Protein AF-A0A660V242-F1 (afdb_monomer)

Mean predicted aligned error: 19.79 Å

Secondary structure (DSSP, 8-state):
---------------TTS-HHHHHHHHHHHHHHHS-TTS---EEEE-S--TT--HHHHHHHHTSEEEE--HHHHHHTTS---TTS-HHHHHHHHHHHHTTTSSSPP--HHHHH-HHHHHHHHHHHHHHHHHHHHHHHHHHHHHHHHHHHHHHHHHHHHHHHHHHHHHHHHTTTPPPPTT--HHHHHHHHHHHHHHHHTT-STTSTTSHHHHHHHHHHHHHTS-TT--EEEEEEEE-SS-EEEEEEESSHHHHHHHHHHHHH-SSEEEEEEEEEEPGGGPEEEEEEEEEPP-----

Sequence (295 aa):
SQADFAPAGRSFLIGKGQDVTGILSREIMLAKGASDPAQPMTTVVLMGNLDTVDADLLAQRTGLEVQTAAPEKMLVAALVDDEDIASHELMIAYGAALAGRTRGHKTDFRRDFMPYQGRRKVVQSSLRLIGISLTILLVSLAIFFQLKTFRMRGYTRALNKKALTEYKAITFGKKPPRGMSVSSGLRREYKRAKQAEEGIGPGGDKSVPAKLTFFFEALTKTPKKVDVRVQQITITERSMKVKGDTNSRSGTMAFFNEIKKHPRISLGSERLTAGPDRRDIFDITLEPKKSEMKR

Structure (mmCIF, N/CA/C/O backbone):
data_AF-A0A660V242-F1
#
_entry.id   AF-A0A660V242-F1
#
loop_
_atom_site.group_PDB
_atom_site.id
_atom_site.type_symbol
_atom_site.label_atom_id
_atom_site.l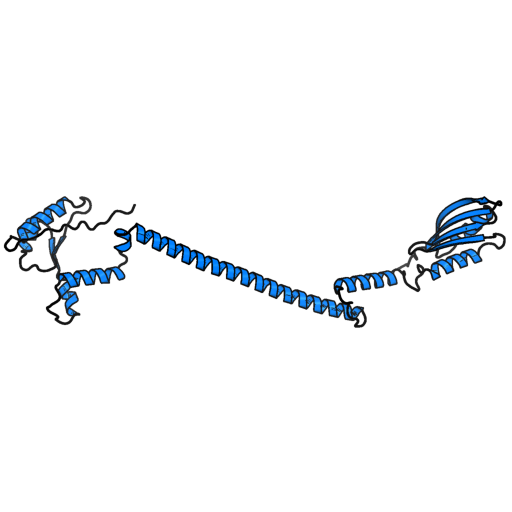abel_alt_id
_atom_site.label_comp_id
_atom_site.label_asym_id
_atom_site.label_entity_id
_atom_site.label_seq_id
_atom_site.pdbx_PDB_ins_code
_atom_site.Cartn_x
_atom_site.Cartn_y
_atom_site.Cartn_z
_atom_site.occupancy
_atom_site.B_iso_or_equiv
_atom_site.auth_seq_id
_atom_site.auth_comp_id
_atom_site.auth_asym_id
_atom_site.auth_atom_id
_atom_site.pdbx_PDB_model_num
ATOM 1 N N . SER A 1 1 ? -27.736 19.786 39.127 1.00 33.66 1 SER A N 1
ATOM 2 C CA . SER A 1 1 ? -27.890 19.671 40.587 1.00 33.66 1 SER A CA 1
ATOM 3 C C . SER A 1 1 ? -28.675 18.402 40.863 1.00 33.66 1 SER A C 1
ATOM 5 O O . SER A 1 1 ? -29.841 18.328 40.504 1.00 33.66 1 SER A O 1
ATOM 7 N N . GLN A 1 2 ? -28.024 17.354 41.372 1.00 32.59 2 GLN A N 1
ATOM 8 C CA . GLN A 1 2 ? -28.744 16.195 41.905 1.00 32.59 2 GLN A CA 1
ATOM 9 C C . GLN A 1 2 ? -29.318 16.637 43.247 1.00 32.59 2 GLN A C 1
ATOM 11 O O . GLN A 1 2 ? -28.555 16.893 44.172 1.00 32.59 2 GLN A O 1
ATOM 16 N N . ALA A 1 3 ? -30.632 16.828 43.319 1.00 40.31 3 ALA A N 1
ATOM 17 C CA . ALA A 1 3 ? -31.298 16.872 44.609 1.00 40.31 3 ALA A CA 1
ATOM 18 C C . ALA A 1 3 ? -31.175 15.465 45.208 1.00 40.31 3 ALA A C 1
ATOM 20 O O . ALA A 1 3 ? -31.590 14.496 44.568 1.00 40.31 3 ALA A O 1
ATOM 21 N N . ASP A 1 4 ? -30.549 15.358 46.380 1.00 40.91 4 ASP A N 1
ATOM 22 C CA . ASP A 1 4 ? -30.575 14.154 47.208 1.00 40.91 4 ASP A CA 1
ATOM 23 C C . ASP A 1 4 ? -32.037 13.862 47.554 1.00 40.91 4 ASP A C 1
ATOM 25 O O . ASP A 1 4 ? -32.601 14.433 48.484 1.00 40.91 4 ASP A O 1
ATOM 29 N N . PHE A 1 5 ? -32.688 13.006 46.770 1.00 50.03 5 PHE A N 1
ATOM 30 C CA . PHE A 1 5 ? -34.024 12.523 47.085 1.00 50.03 5 PHE A CA 1
ATOM 31 C C . PHE A 1 5 ? -33.883 11.251 47.916 1.00 50.03 5 PHE A C 1
ATOM 33 O O . PHE A 1 5 ? -34.154 10.141 47.458 1.00 50.03 5 PHE A O 1
ATOM 40 N N . ALA A 1 6 ? -33.414 11.412 49.152 1.00 47.94 6 ALA A N 1
ATOM 41 C CA . ALA A 1 6 ? -33.767 10.442 50.171 1.00 47.94 6 ALA A CA 1
ATOM 42 C C . ALA A 1 6 ? -35.288 10.574 50.369 1.00 47.94 6 ALA A C 1
ATOM 44 O O . ALA A 1 6 ? -35.752 11.693 50.610 1.00 47.94 6 ALA A O 1
ATOM 45 N N . PRO A 1 7 ? -36.090 9.499 50.236 1.00 54.69 7 PRO A N 1
ATOM 46 C CA . PRO A 1 7 ? -37.478 9.576 50.663 1.00 54.69 7 PRO A CA 1
ATOM 47 C C . PRO A 1 7 ? -37.466 10.054 52.116 1.00 54.69 7 PRO A C 1
ATOM 49 O O . PRO A 1 7 ? -36.751 9.483 52.942 1.00 54.69 7 PRO A O 1
ATOM 52 N N . ALA A 1 8 ? -38.205 11.124 52.417 1.00 61.12 8 ALA A N 1
ATOM 53 C CA . ALA A 1 8 ? -38.345 11.648 53.771 1.00 61.12 8 ALA A CA 1
ATOM 54 C C . ALA A 1 8 ? -39.210 10.682 54.599 1.00 61.12 8 ALA A C 1
ATOM 56 O O . ALA A 1 8 ? -40.349 10.969 54.956 1.00 61.12 8 ALA A O 1
ATOM 57 N N . GLY A 1 9 ? -38.687 9.480 54.830 1.00 63.50 9 GLY A N 1
ATOM 58 C CA . GLY A 1 9 ? -39.313 8.438 55.617 1.00 63.50 9 GLY A CA 1
ATOM 59 C C . GLY A 1 9 ? -39.103 8.733 57.091 1.00 63.50 9 GLY A C 1
ATOM 60 O O . GLY A 1 9 ? -37.970 8.875 57.550 1.00 63.50 9 GLY A O 1
ATOM 61 N N . ARG A 1 10 ? -40.200 8.819 57.838 1.00 67.81 10 ARG A N 1
ATOM 62 C CA . ARG A 1 10 ? -40.172 8.820 59.298 1.00 67.81 10 ARG A CA 1
ATOM 63 C C . ARG A 1 10 ? -40.675 7.471 59.778 1.00 67.81 10 ARG A C 1
ATOM 65 O O . ARG A 1 10 ? -41.775 7.062 59.428 1.00 67.81 10 ARG A O 1
ATOM 72 N N . SER A 1 11 ? -39.854 6.787 60.563 1.00 77.06 11 SER A N 1
ATOM 73 C CA . SER A 1 11 ? -40.235 5.563 61.259 1.00 77.06 11 SER A CA 1
ATOM 74 C C . SER A 1 11 ? -40.454 5.876 62.732 1.00 77.06 11 SER A C 1
ATOM 76 O O . SER A 1 11 ? -39.611 6.521 63.355 1.00 77.06 11 SER A O 1
ATOM 78 N N . PHE A 1 12 ? -41.543 5.377 63.299 1.00 78.25 12 PHE A N 1
ATOM 79 C CA . PHE A 1 12 ? -41.837 5.467 64.724 1.00 78.25 12 PHE A CA 1
ATOM 80 C C . PHE A 1 12 ? -42.359 4.116 65.208 1.00 78.25 12 PHE A C 1
ATOM 82 O O . PHE A 1 12 ? -42.928 3.341 64.441 1.00 78.25 12 PHE A O 1
ATOM 89 N N . LEU A 1 13 ? -42.106 3.811 66.477 1.00 78.06 13 LEU A N 1
ATOM 90 C CA . LEU A 1 13 ? -42.502 2.550 67.096 1.00 78.06 13 LEU A CA 1
ATOM 91 C C . LEU A 1 13 ? -43.809 2.753 67.855 1.00 78.06 13 LEU A C 1
ATOM 93 O O . LEU A 1 13 ? -43.937 3.709 68.618 1.00 78.06 13 LEU A O 1
ATOM 97 N N . ILE A 1 14 ? -44.754 1.837 67.662 1.00 78.12 14 ILE A N 1
ATOM 98 C CA . ILE A 1 14 ? -46.041 1.830 68.359 1.00 78.12 14 ILE A CA 1
ATOM 99 C C . ILE A 1 14 ? -46.040 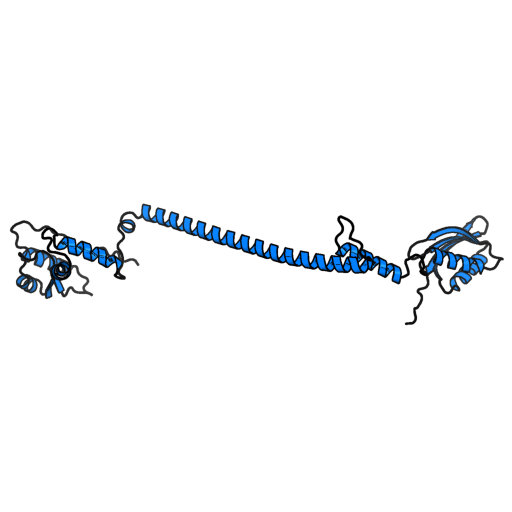0.652 69.335 1.00 78.12 14 ILE A C 1
ATOM 101 O O . ILE A 1 14 ? -45.818 -0.493 68.939 1.00 78.12 14 ILE A O 1
ATOM 105 N N . GLY A 1 15 ? -46.239 0.932 70.624 1.00 75.62 15 GLY A N 1
ATOM 106 C CA . GLY A 1 15 ? -46.315 -0.092 71.666 1.00 75.62 15 GLY A CA 1
ATOM 107 C C . GLY A 1 15 ? -47.678 -0.793 71.697 1.00 75.62 15 GLY A C 1
ATOM 108 O O . GLY A 1 15 ? -48.698 -0.204 71.342 1.00 75.62 15 GLY A O 1
ATOM 109 N N . LYS A 1 16 ? -47.722 -2.048 72.168 1.00 70.00 16 LYS A N 1
ATOM 110 C CA . LYS A 1 16 ? -48.987 -2.783 72.357 1.00 70.00 16 LYS A CA 1
ATOM 111 C C . LYS A 1 16 ? -49.877 -2.046 73.374 1.00 70.00 16 LYS A C 1
ATOM 113 O O . LYS A 1 16 ? -49.446 -1.825 74.502 1.00 70.00 16 LYS A O 1
ATOM 118 N N . GLY A 1 17 ? -51.101 -1.686 72.977 1.00 71.56 17 GLY A N 1
ATOM 119 C CA . GLY A 1 17 ? -52.095 -1.014 73.832 1.00 71.56 17 GLY A CA 1
ATOM 120 C C . GLY A 1 17 ? -52.113 0.521 73.769 1.00 71.56 17 GLY A C 1
ATOM 121 O O . GLY A 1 17 ? -52.844 1.141 74.537 1.00 71.56 17 GLY A O 1
ATOM 122 N N . GLN A 1 18 ? -51.328 1.147 72.887 1.00 78.75 18 GLN A N 1
ATOM 123 C CA . GLN A 1 18 ? -51.374 2.598 72.661 1.00 78.75 18 GLN A CA 1
ATOM 124 C C . GLN A 1 18 ? -52.465 2.992 71.649 1.00 78.75 18 GLN A C 1
ATOM 126 O O . GLN A 1 18 ? -52.775 2.220 70.745 1.00 78.75 18 GLN A O 1
ATOM 131 N N . ASP A 1 19 ? -53.011 4.211 71.777 1.00 82.38 19 ASP A N 1
ATOM 132 C CA . ASP A 1 19 ? -53.922 4.802 70.784 1.00 82.38 19 ASP A CA 1
ATOM 133 C C . ASP A 1 19 ? -53.159 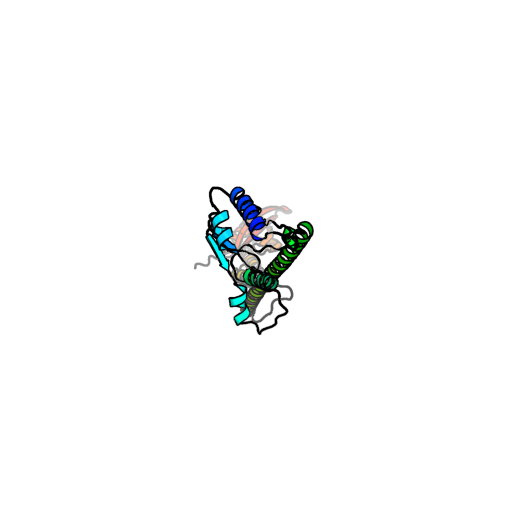5.100 69.481 1.00 82.38 19 ASP A C 1
ATOM 135 O O . ASP A 1 19 ? -52.495 6.133 69.332 1.00 82.38 19 ASP A O 1
ATOM 139 N N . VAL A 1 20 ? -53.246 4.155 68.544 1.00 82.00 20 VAL A N 1
ATOM 140 C CA . VAL A 1 20 ? -52.598 4.194 67.227 1.00 82.00 20 VAL A CA 1
ATOM 141 C C . VAL A 1 20 ? -53.064 5.417 66.433 1.00 82.00 20 VAL A C 1
ATOM 143 O O . VAL A 1 20 ? -52.242 6.121 65.845 1.00 82.00 20 VAL A O 1
ATOM 146 N N . THR A 1 21 ? -54.361 5.730 66.476 1.00 83.88 21 THR A N 1
ATOM 147 C CA . THR A 1 21 ? -54.964 6.866 65.760 1.00 83.88 21 THR A CA 1
ATOM 148 C C . THR A 1 21 ? -54.453 8.199 66.308 1.00 83.88 21 THR A C 1
ATOM 150 O O . THR A 1 21 ? -54.123 9.114 65.549 1.00 83.88 21 THR A O 1
ATOM 153 N N . GLY A 1 22 ? -54.315 8.312 67.632 1.00 83.88 22 GLY A N 1
ATOM 154 C CA . GLY A 1 22 ? -53.714 9.473 68.289 1.00 83.88 22 GLY A CA 1
ATOM 155 C C . GLY A 1 22 ? -52.262 9.714 67.871 1.00 83.88 22 GLY A C 1
ATOM 156 O O . GLY A 1 22 ? -51.911 10.830 67.475 1.00 83.88 22 GLY A O 1
ATOM 157 N N . ILE A 1 23 ? -51.433 8.670 67.885 1.00 84.75 23 ILE A N 1
ATOM 158 C CA . ILE A 1 23 ? -50.019 8.757 67.489 1.00 84.75 23 ILE A CA 1
ATOM 159 C C . ILE A 1 23 ? -49.891 9.118 66.005 1.00 84.75 23 ILE A C 1
ATOM 161 O O . ILE A 1 23 ? -49.151 10.043 65.664 1.00 84.75 23 ILE A O 1
ATOM 165 N N . LEU A 1 24 ? -50.665 8.462 65.134 1.00 85.50 24 LEU A N 1
ATOM 166 C CA . LEU A 1 24 ? -50.687 8.757 63.701 1.00 85.50 24 LEU A CA 1
ATOM 167 C C . LEU A 1 24 ? -51.087 10.206 63.428 1.00 85.50 24 LEU A C 1
ATOM 169 O O . LEU A 1 24 ? -50.421 10.882 62.648 1.00 85.50 24 LEU A O 1
ATOM 173 N N . SER A 1 25 ? -52.119 10.717 64.105 1.00 85.69 25 SER A N 1
ATOM 174 C CA . SER A 1 25 ? -52.565 12.102 63.919 1.00 85.69 25 SER A CA 1
ATOM 175 C C . SER A 1 25 ? -51.462 13.117 64.246 1.00 85.69 25 SER A C 1
ATOM 177 O O . SER A 1 25 ? -51.265 14.080 63.505 1.00 85.69 25 SER A O 1
ATOM 179 N N . ARG A 1 26 ? -50.680 12.869 65.306 1.00 85.81 26 ARG A N 1
ATOM 180 C CA . ARG A 1 26 ? -49.554 13.723 65.700 1.00 85.81 26 ARG A CA 1
ATOM 181 C C . ARG A 1 26 ? -48.433 13.688 64.664 1.00 85.81 26 ARG A C 1
ATOM 183 O O . ARG A 1 26 ? -47.949 14.743 64.263 1.00 85.81 26 ARG A O 1
ATOM 190 N N . GLU A 1 27 ? -48.029 12.499 64.229 1.00 85.81 27 GLU A N 1
ATOM 191 C CA . GLU A 1 27 ? -46.937 12.348 63.262 1.00 85.81 27 GLU A CA 1
ATOM 192 C C . GLU A 1 27 ? -47.312 12.893 61.879 1.00 85.81 27 GLU A C 1
ATOM 194 O O . GLU A 1 27 ? -46.501 13.572 61.250 1.00 85.81 27 GLU A O 1
ATOM 199 N N . ILE A 1 28 ? -48.558 12.698 61.435 1.00 86.38 28 ILE A N 1
ATOM 200 C CA . ILE A 1 28 ? -49.067 13.278 60.184 1.00 86.38 28 ILE A CA 1
ATOM 201 C C . ILE A 1 28 ? -49.046 14.807 60.251 1.00 86.38 28 ILE A C 1
ATOM 203 O O . ILE A 1 28 ? -48.629 15.453 59.292 1.00 86.38 28 ILE A O 1
ATOM 207 N N . MET A 1 29 ? -49.423 15.409 61.382 1.00 83.69 29 MET A N 1
ATOM 208 C CA . MET A 1 29 ? -49.350 16.865 61.543 1.00 83.69 29 MET A CA 1
ATOM 209 C C . MET A 1 29 ? -47.914 17.391 61.560 1.00 83.69 29 MET A C 1
ATOM 211 O O . MET A 1 29 ? -47.638 18.441 60.977 1.00 83.69 29 MET A O 1
ATOM 215 N N . LEU A 1 30 ? -46.982 16.656 62.172 1.00 83.44 30 LEU A N 1
ATOM 216 C CA . LEU A 1 30 ? -45.557 16.991 62.123 1.00 83.44 30 LEU A CA 1
ATOM 217 C C . LEU A 1 30 ? -44.995 16.873 60.700 1.00 83.44 30 LEU A C 1
ATOM 219 O O . LEU A 1 30 ? -44.197 17.716 60.290 1.00 83.44 30 LEU A O 1
ATOM 223 N N . ALA A 1 31 ? -45.421 15.866 59.935 1.00 81.75 31 ALA A N 1
ATOM 224 C CA . ALA A 1 31 ? -45.048 15.707 58.532 1.00 81.75 31 ALA A CA 1
ATOM 225 C C . ALA A 1 31 ? -45.643 16.820 57.654 1.00 81.75 31 ALA A C 1
ATOM 227 O O . ALA A 1 31 ? -44.924 17.406 56.848 1.00 81.75 31 ALA A O 1
ATOM 228 N N . LYS A 1 32 ? -46.913 17.183 57.873 1.00 81.69 32 LYS A N 1
ATOM 229 C CA . LYS A 1 32 ? -47.587 18.309 57.210 1.00 81.69 32 LYS A CA 1
ATOM 230 C C . LYS A 1 32 ? -46.861 19.628 57.479 1.00 81.69 32 LYS A C 1
ATOM 232 O O . LYS A 1 32 ? -46.603 20.377 56.543 1.00 81.69 32 LYS A O 1
ATOM 237 N N . GLY A 1 33 ? -46.462 19.885 58.725 1.00 78.81 33 GLY A N 1
ATOM 238 C CA . GLY A 1 33 ? -45.693 21.080 59.091 1.00 78.81 33 GLY A CA 1
ATOM 239 C C . GLY A 1 33 ? -44.267 21.114 58.527 1.00 78.81 33 GLY A C 1
ATOM 240 O O . GLY A 1 33 ? -43.710 22.192 58.354 1.00 78.81 33 GLY A O 1
ATOM 241 N N . ALA A 1 34 ? -43.681 19.951 58.227 1.00 76.50 34 ALA A N 1
ATOM 242 C CA . ALA A 1 34 ? -42.360 19.831 57.609 1.00 76.50 34 ALA A CA 1
ATOM 243 C C . ALA A 1 34 ? -42.398 19.784 56.069 1.00 76.50 34 ALA A C 1
ATOM 245 O O . ALA A 1 34 ? -41.339 19.759 55.441 1.00 76.50 34 ALA A O 1
ATOM 246 N N . SER A 1 35 ? -43.589 19.728 55.465 1.00 75.06 35 SER A N 1
ATOM 247 C CA . SER A 1 35 ? -43.757 19.704 54.011 1.00 75.06 35 SER A CA 1
ATOM 248 C C . SER A 1 35 ? -43.508 21.082 53.388 1.00 75.06 35 SER A C 1
ATOM 250 O O . SER A 1 35 ? -43.667 22.113 54.043 1.00 75.06 35 SER A O 1
ATOM 252 N N . ASP A 1 36 ? -43.075 21.097 52.126 1.00 76.69 36 ASP A N 1
ATOM 253 C CA . ASP A 1 36 ? -42.810 22.334 51.389 1.00 76.69 36 ASP A CA 1
ATOM 254 C C . ASP A 1 36 ? -44.111 23.153 51.260 1.00 76.69 36 ASP A C 1
ATOM 256 O O . ASP A 1 36 ? -45.101 22.629 50.738 1.00 76.69 36 ASP A O 1
ATOM 260 N N . PRO A 1 37 ? -44.148 24.431 51.692 1.00 72.38 37 PRO A N 1
ATOM 261 C CA . PRO A 1 37 ? -45.341 25.268 51.571 1.00 72.38 37 PRO A CA 1
ATOM 262 C C . PRO A 1 37 ? -45.821 25.450 50.122 1.00 72.38 37 PRO A C 1
ATOM 264 O O . PRO A 1 37 ? -46.983 25.798 49.914 1.00 72.38 37 PRO A O 1
ATOM 267 N N . ALA A 1 38 ? -44.972 25.202 49.117 1.00 75.38 38 ALA A N 1
ATOM 268 C CA . ALA A 1 38 ? -45.359 25.221 47.707 1.00 75.38 38 ALA A CA 1
ATOM 269 C C . ALA A 1 38 ? -46.141 23.967 47.257 1.00 75.38 38 ALA A C 1
ATOM 271 O O . ALA A 1 38 ? -46.803 24.007 46.219 1.00 75.38 38 ALA A O 1
ATOM 272 N N . GLN A 1 39 ? -46.077 22.861 48.009 1.00 77.00 39 GLN A N 1
ATOM 273 C CA . GLN A 1 39 ? -46.778 21.601 47.727 1.00 77.00 39 GLN A CA 1
ATOM 274 C C . GLN A 1 39 ? -47.393 21.031 49.017 1.00 77.00 39 GLN A C 1
ATOM 276 O O . GLN A 1 39 ? -46.869 20.067 49.584 1.00 77.00 39 GLN A O 1
ATOM 281 N N . PRO A 1 40 ? -48.501 21.620 49.504 1.00 78.06 40 PRO A N 1
ATOM 282 C CA . PRO A 1 40 ? -49.122 21.177 50.743 1.00 78.06 40 PRO A CA 1
ATOM 283 C C . PRO A 1 40 ? -49.657 19.749 50.609 1.00 78.06 40 PRO A C 1
ATOM 285 O O . PRO A 1 40 ? -50.257 19.380 49.599 1.00 78.06 40 PRO A O 1
ATOM 288 N N . MET A 1 41 ? -49.486 18.949 51.662 1.00 81.19 41 MET A N 1
ATOM 289 C CA . MET A 1 41 ? -50.130 17.640 51.761 1.00 81.19 41 MET A CA 1
ATOM 290 C C . MET A 1 41 ? -51.653 17.805 51.809 1.00 81.19 41 MET A C 1
ATOM 292 O O . MET A 1 41 ? -52.171 18.462 52.712 1.00 81.19 41 MET A O 1
ATOM 296 N N . THR A 1 42 ? -52.361 17.193 50.860 1.00 83.38 42 THR A N 1
ATOM 297 C CA . THR A 1 42 ? -53.833 17.224 50.763 1.00 83.38 42 THR A CA 1
ATOM 298 C C . THR A 1 42 ? -54.487 15.908 51.170 1.00 83.38 42 THR A C 1
ATOM 300 O O . THR A 1 42 ? -55.605 15.906 51.682 1.00 83.38 42 THR A O 1
ATOM 303 N N . THR A 1 43 ? -53.784 14.794 50.963 1.00 85.75 43 THR A N 1
ATOM 304 C CA . THR A 1 43 ? -54.356 13.447 51.038 1.00 85.75 43 THR A CA 1
ATOM 305 C C . THR A 1 43 ? -53.418 12.524 51.804 1.00 85.75 43 THR A C 1
ATOM 307 O O . THR A 1 43 ? -52.204 12.538 51.590 1.00 85.75 43 THR A O 1
ATOM 310 N N . VAL A 1 44 ? -53.987 11.708 52.685 1.00 85.81 44 VAL A N 1
ATOM 311 C CA . VAL A 1 44 ? -53.298 10.640 53.409 1.00 85.81 44 VAL A CA 1
ATOM 312 C C . VAL A 1 44 ? -53.861 9.319 52.925 1.00 85.81 44 VAL A C 1
ATOM 314 O O . VAL A 1 44 ? -55.060 9.082 53.025 1.00 85.81 44 VAL A O 1
ATOM 317 N N . VAL A 1 45 ? -52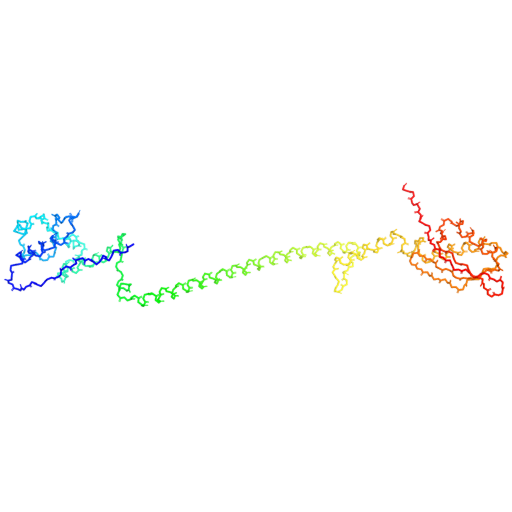.992 8.448 52.422 1.00 85.19 45 VAL A N 1
ATOM 318 C CA . VAL A 1 45 ? -53.382 7.096 52.023 1.00 85.19 45 VAL A CA 1
ATOM 319 C C . VAL A 1 45 ? -52.854 6.112 53.057 1.00 85.19 45 VAL A C 1
ATOM 321 O O . VAL A 1 45 ? -51.644 5.961 53.216 1.00 85.19 45 VAL A O 1
ATOM 324 N N . LEU A 1 46 ? -53.767 5.462 53.771 1.00 83.44 46 LEU A N 1
ATOM 325 C CA . LEU A 1 46 ? -53.460 4.425 54.749 1.00 83.44 46 LEU A CA 1
ATOM 326 C C . LEU A 1 46 ? -53.364 3.066 54.046 1.00 83.44 46 LEU A C 1
ATOM 328 O O . LEU A 1 46 ? -54.237 2.725 53.247 1.00 83.44 46 LEU A O 1
ATOM 332 N N . MET A 1 47 ? -52.313 2.300 54.347 1.00 77.06 47 MET A N 1
ATOM 333 C CA . MET A 1 47 ? -52.042 0.976 53.769 1.00 77.06 47 MET A CA 1
ATOM 334 C C . MET A 1 47 ? -51.543 0.010 54.858 1.00 77.06 47 MET A C 1
ATOM 336 O O . MET A 1 47 ? -50.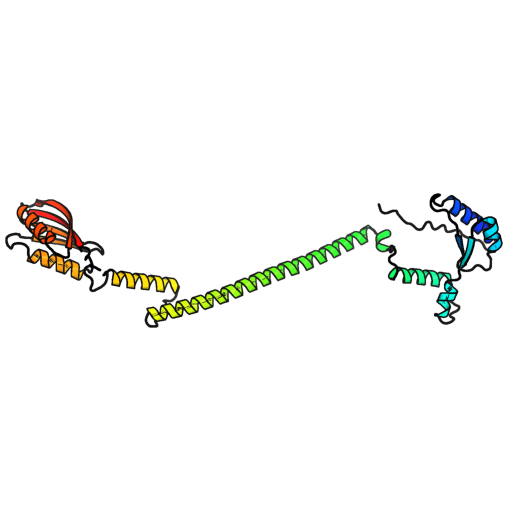843 0.442 55.776 1.00 77.06 47 MET A O 1
ATOM 340 N N . GLY A 1 48 ? -51.849 -1.287 54.735 1.00 73.75 48 GLY A N 1
ATOM 341 C CA . GLY A 1 48 ? -51.423 -2.342 55.665 1.00 73.75 48 GLY A CA 1
ATOM 342 C C . GLY A 1 48 ? -52.501 -2.757 56.675 1.00 73.75 48 GLY A C 1
ATOM 343 O O . GLY A 1 48 ? -53.689 -2.725 56.370 1.00 73.75 48 GLY A O 1
ATOM 344 N N . ASN A 1 49 ? -52.093 -3.166 57.883 1.00 73.12 49 ASN A N 1
ATOM 345 C CA . ASN A 1 49 ? -53.031 -3.555 58.942 1.00 73.12 49 ASN A CA 1
ATOM 346 C C . ASN A 1 49 ? -53.654 -2.302 59.586 1.00 73.12 49 ASN A C 1
ATOM 348 O O . ASN A 1 49 ? -52.974 -1.561 60.298 1.00 73.12 49 ASN A O 1
ATOM 352 N N . LEU A 1 50 ? -54.940 -2.072 59.308 1.00 74.19 50 LEU A N 1
ATOM 353 C CA . LEU A 1 50 ? -55.692 -0.879 59.712 1.00 74.19 50 LEU A CA 1
ATOM 354 C C . LEU A 1 50 ? -56.744 -1.159 60.794 1.00 74.19 50 LEU A C 1
ATOM 356 O O . LEU A 1 50 ? -57.471 -0.245 61.166 1.00 74.19 50 LEU A O 1
ATOM 360 N N . ASP A 1 51 ? -56.800 -2.373 61.351 1.00 73.06 51 ASP A N 1
ATOM 361 C CA . ASP A 1 51 ? -57.872 -2.808 62.268 1.00 73.06 51 ASP A CA 1
ATOM 362 C C . ASP A 1 51 ? -57.933 -1.994 63.573 1.00 73.06 51 ASP A C 1
ATOM 364 O O . ASP A 1 51 ? -58.925 -2.010 64.298 1.00 73.06 51 ASP A O 1
ATOM 368 N N . THR A 1 52 ? -56.855 -1.272 63.880 1.00 76.75 52 THR A N 1
ATOM 369 C CA . THR A 1 52 ? -56.696 -0.449 65.087 1.00 76.75 52 THR A CA 1
ATOM 370 C C . THR A 1 52 ? -56.735 1.057 64.807 1.00 76.75 52 THR A C 1
ATOM 372 O O . THR A 1 52 ? -56.544 1.852 65.729 1.00 76.75 52 THR A O 1
ATOM 375 N N . VAL A 1 53 ? -56.970 1.460 63.552 1.00 81.50 53 VAL A N 1
ATOM 376 C CA . VAL A 1 53 ? -56.945 2.860 63.109 1.00 81.50 53 VAL A CA 1
ATOM 377 C C . VAL A 1 53 ? -58.347 3.317 62.723 1.00 81.50 53 VAL A C 1
ATOM 379 O O . VAL A 1 53 ? -58.949 2.789 61.793 1.00 81.50 53 VAL A O 1
ATOM 382 N N . ASP A 1 54 ? -58.841 4.353 63.397 1.00 85.50 54 ASP A N 1
ATOM 383 C CA . ASP A 1 54 ? -60.100 5.007 63.042 1.00 85.50 54 ASP A CA 1
ATOM 384 C C . ASP A 1 54 ? -59.829 6.115 62.011 1.00 85.50 54 ASP A C 1
ATOM 386 O O . ASP A 1 54 ? -59.289 7.181 62.331 1.00 85.50 54 ASP A O 1
ATOM 390 N N . ALA A 1 55 ? -60.160 5.836 60.748 1.00 82.75 55 ALA A N 1
ATOM 391 C CA . ALA A 1 55 ? -59.909 6.736 59.625 1.00 82.75 55 ALA A CA 1
ATOM 392 C C . ALA A 1 55 ? -60.732 8.034 59.698 1.00 82.75 55 ALA A C 1
ATOM 394 O O . ALA A 1 55 ? -60.231 9.089 59.301 1.00 82.75 55 ALA A O 1
ATOM 395 N N . ASP A 1 56 ? -61.946 7.983 60.253 1.00 85.06 56 ASP A N 1
ATOM 396 C CA . ASP A 1 56 ? -62.837 9.140 60.354 1.00 85.06 56 ASP A CA 1
ATOM 397 C C . ASP A 1 56 ? -62.345 10.098 61.441 1.00 85.06 56 ASP A C 1
ATOM 399 O O . ASP A 1 56 ? -62.234 11.309 61.217 1.00 85.06 56 ASP A O 1
ATOM 403 N N . LEU A 1 57 ? -61.947 9.559 62.598 1.00 85.06 57 LEU A N 1
ATOM 404 C CA . LEU A 1 57 ? -61.295 10.351 63.644 1.00 85.06 57 LEU A CA 1
ATOM 405 C C . LEU A 1 57 ? -59.950 10.919 63.176 1.00 85.06 57 LEU A C 1
ATOM 407 O O . LEU A 1 57 ? -59.597 12.047 63.537 1.00 85.06 57 LEU A O 1
ATOM 411 N N . LEU A 1 58 ? -59.200 10.180 62.355 1.00 85.94 58 LEU A N 1
ATOM 412 C CA . LEU A 1 58 ? -57.937 10.654 61.795 1.00 85.94 58 LEU A CA 1
ATOM 413 C C . LEU A 1 58 ? -58.145 11.810 60.806 1.00 85.94 58 LEU A C 1
ATOM 415 O O . LEU A 1 58 ? -57.415 12.803 60.870 1.00 85.94 58 LEU A O 1
ATOM 419 N N . ALA A 1 59 ? -59.150 11.718 59.933 1.00 86.56 59 ALA A N 1
ATOM 420 C CA . ALA A 1 59 ? -59.508 12.774 58.988 1.00 86.56 59 ALA A CA 1
ATOM 421 C C . ALA A 1 59 ? -59.950 14.047 59.718 1.00 86.56 59 ALA A C 1
ATOM 423 O O . ALA A 1 59 ? -59.456 15.138 59.426 1.00 86.56 59 ALA A O 1
ATOM 424 N N . GLN A 1 60 ? -60.796 13.904 60.743 1.00 85.44 60 GLN A N 1
ATOM 425 C CA . GLN A 1 60 ? -61.247 15.023 61.573 1.00 85.44 60 GLN A CA 1
ATOM 426 C C . GLN A 1 60 ? -60.088 15.704 62.309 1.00 85.44 60 GLN A C 1
ATOM 428 O O . GLN A 1 60 ? -60.023 16.931 62.359 1.00 85.44 60 GLN A O 1
ATOM 433 N N . ARG A 1 61 ? -59.144 14.927 62.859 1.00 85.12 61 ARG A N 1
ATOM 434 C CA . ARG A 1 61 ? -57.991 15.476 63.589 1.00 85.12 61 ARG A CA 1
ATOM 435 C C . ARG A 1 61 ? -56.963 16.136 62.678 1.00 85.12 61 ARG A C 1
ATOM 437 O O . ARG A 1 61 ? -56.351 17.113 63.095 1.00 85.12 61 ARG A O 1
ATOM 444 N N . THR A 1 62 ? -56.744 15.612 61.472 1.00 83.69 62 THR A N 1
ATOM 445 C CA . THR A 1 62 ? -55.694 16.093 60.552 1.00 83.69 62 THR A CA 1
ATOM 446 C C . THR A 1 62 ? -56.179 17.162 59.565 1.00 83.69 62 THR A C 1
ATOM 448 O O . THR A 1 62 ? -55.371 17.938 59.036 1.00 83.69 62 THR A O 1
ATOM 451 N N . GLY A 1 63 ? -57.493 17.229 59.328 1.00 83.25 63 GLY A N 1
ATOM 452 C CA . GLY A 1 63 ? -58.095 18.069 58.293 1.00 83.25 63 GLY A CA 1
ATOM 453 C C . GLY A 1 63 ? -57.620 17.697 56.885 1.00 83.25 63 GLY A C 1
ATOM 454 O O . GLY A 1 63 ? -57.534 18.572 56.026 1.00 83.25 63 GLY A O 1
ATOM 455 N N . LEU A 1 64 ? -57.214 16.440 56.681 1.00 86.19 64 LEU A N 1
ATOM 456 C CA . LEU A 1 64 ? -56.761 15.888 55.406 1.00 86.19 64 LEU A CA 1
ATOM 457 C C . LEU A 1 64 ? -57.762 14.848 54.916 1.00 86.19 64 LEU A C 1
ATOM 459 O O . LEU A 1 64 ? -58.449 14.210 55.714 1.00 86.19 64 LEU A O 1
ATOM 463 N N . GLU A 1 65 ? -57.815 14.653 53.602 1.00 86.38 65 GLU A N 1
ATOM 464 C CA . GLU A 1 65 ? -58.597 13.565 53.029 1.00 86.38 65 GLU A CA 1
ATOM 465 C C . GLU A 1 65 ? -57.890 12.237 53.328 1.00 86.38 65 GLU A C 1
ATOM 467 O O . GLU A 1 65 ? -56.788 11.991 52.835 1.00 86.38 65 GLU A O 1
ATOM 472 N N . VAL A 1 66 ? -58.494 11.400 54.174 1.00 84.75 66 VAL A N 1
ATOM 473 C CA . VAL A 1 66 ? -57.948 10.087 54.529 1.00 84.75 66 VAL A CA 1
ATOM 474 C C . VAL A 1 66 ? -58.607 9.035 53.651 1.00 84.75 66 VAL A C 1
ATOM 476 O O . VAL A 1 66 ? -59.811 8.810 53.731 1.00 84.75 66 VAL A O 1
ATOM 479 N N . GLN A 1 67 ? -57.806 8.382 52.817 1.00 84.50 67 GLN A N 1
ATOM 480 C CA . GLN A 1 67 ? -58.232 7.267 51.983 1.00 84.50 67 GLN A CA 1
ATOM 481 C C . GLN A 1 67 ? -57.591 5.980 52.496 1.00 84.50 67 GLN A C 1
ATOM 483 O O . GLN A 1 67 ? -56.394 5.934 52.783 1.00 84.50 67 GLN A O 1
ATOM 488 N N . THR A 1 68 ? -58.371 4.910 52.591 1.00 78.12 68 THR A N 1
ATOM 489 C CA . THR A 1 68 ? -57.848 3.572 52.865 1.00 78.12 68 THR A CA 1
ATOM 490 C C . THR A 1 68 ? -57.633 2.863 51.535 1.00 78.12 68 THR A C 1
ATOM 492 O O . THR A 1 68 ? -58.566 2.624 50.771 1.00 78.12 68 THR A O 1
ATOM 495 N N . ALA A 1 69 ? -56.377 2.555 51.221 1.00 70.19 69 ALA A N 1
ATOM 496 C CA . ALA A 1 69 ? -56.041 1.776 50.042 1.00 70.19 69 ALA A CA 1
ATOM 497 C C . ALA A 1 69 ? -55.572 0.396 50.494 1.00 70.19 69 ALA A C 1
ATOM 499 O O . ALA A 1 69 ? -54.601 0.275 51.236 1.00 70.19 69 ALA A O 1
ATOM 500 N N . ALA A 1 70 ? -56.237 -0.645 49.995 1.00 67.56 70 ALA A N 1
ATOM 501 C CA . ALA A 1 70 ? -55.808 -2.034 50.142 1.00 67.56 70 ALA A CA 1
ATOM 502 C C . ALA A 1 70 ? -55.321 -2.576 48.782 1.00 67.56 70 ALA A C 1
ATOM 504 O O . ALA A 1 70 ? -55.979 -3.436 48.191 1.00 67.56 70 ALA A O 1
ATOM 505 N N . PRO A 1 71 ? -54.201 -2.058 48.237 1.00 63.75 71 PRO A N 1
ATOM 506 C CA . PRO A 1 71 ? -53.658 -2.506 46.951 1.00 63.75 71 PRO A CA 1
ATOM 507 C C . PRO A 1 71 ? -53.313 -4.001 46.955 1.00 63.75 71 PRO A C 1
ATOM 509 O O . PRO A 1 71 ? -53.433 -4.657 45.922 1.00 63.75 71 PRO A O 1
ATOM 512 N N . GLU A 1 72 ? -52.983 -4.556 48.124 1.00 63.19 72 GLU A N 1
ATOM 513 C CA . GLU A 1 72 ? -52.853 -5.995 48.362 1.00 63.19 72 GLU A CA 1
ATOM 514 C C . GLU A 1 72 ? -54.079 -6.795 47.907 1.00 63.19 72 GLU A C 1
ATOM 516 O O . GLU A 1 72 ? -53.910 -7.796 47.230 1.00 63.19 72 GLU A O 1
ATOM 521 N N . LYS A 1 73 ? -55.315 -6.336 48.143 1.00 63.16 73 LYS A N 1
ATOM 522 C CA . LYS A 1 73 ? -56.525 -7.085 47.751 1.00 63.16 73 LYS A CA 1
ATOM 523 C C . LYS A 1 73 ? -56.719 -7.159 46.232 1.00 63.16 73 LYS A C 1
ATOM 525 O O . LYS A 1 73 ? -57.246 -8.147 45.732 1.00 63.16 73 LYS A O 1
ATOM 530 N N . MET A 1 74 ? -56.262 -6.150 45.482 1.00 62.88 74 MET A N 1
ATOM 531 C CA . MET A 1 74 ? -56.247 -6.200 44.009 1.00 62.88 74 MET A CA 1
ATOM 532 C C . MET A 1 74 ? -55.114 -7.079 43.460 1.00 62.88 74 MET A C 1
ATOM 534 O O . MET A 1 74 ? -55.256 -7.641 42.378 1.00 62.88 74 MET A O 1
ATOM 538 N N . LEU A 1 75 ? -53.997 -7.191 44.186 1.00 62.38 75 LEU A N 1
ATOM 539 C CA . LEU A 1 75 ? -52.840 -8.022 43.829 1.00 62.38 75 LEU A CA 1
ATOM 540 C C . LEU A 1 75 ? -53.047 -9.505 44.175 1.00 62.38 75 LEU A C 1
ATOM 542 O O . LEU A 1 75 ? -52.660 -10.373 43.395 1.00 62.38 75 LEU A O 1
ATOM 546 N N . VAL A 1 76 ? -53.691 -9.781 45.310 1.00 57.78 76 VAL A N 1
ATOM 547 C CA . VAL A 1 76 ? -53.970 -11.122 45.844 1.00 57.78 76 VAL A CA 1
ATOM 548 C C . VAL A 1 76 ? -55.054 -11.844 45.042 1.00 57.78 76 VAL A C 1
ATOM 550 O O . VAL A 1 76 ? -54.990 -13.052 44.915 1.00 57.78 76 VAL A O 1
ATOM 553 N N . ALA A 1 77 ? -55.962 -11.149 44.345 1.00 59.03 77 ALA A N 1
ATOM 554 C CA . ALA A 1 77 ? -56.910 -11.813 43.434 1.00 59.03 77 ALA A CA 1
ATOM 555 C C . ALA A 1 77 ? -56.235 -12.659 42.321 1.00 59.03 77 ALA A C 1
ATOM 557 O O . ALA A 1 77 ? -56.891 -13.493 41.699 1.00 59.03 77 ALA A O 1
ATOM 558 N N . ALA A 1 78 ? -54.938 -12.447 42.059 1.00 56.28 78 ALA A N 1
ATOM 559 C CA . ALA A 1 78 ? -54.129 -13.222 41.115 1.00 56.28 78 ALA A CA 1
ATOM 560 C C . ALA A 1 78 ? -53.149 -14.212 41.785 1.00 56.28 78 ALA A C 1
ATOM 562 O O . ALA A 1 78 ? -52.496 -14.984 41.080 1.00 56.28 78 ALA A O 1
ATOM 563 N N . LEU A 1 79 ? -53.020 -14.187 43.114 1.00 57.59 79 LEU A N 1
ATOM 564 C CA . LEU A 1 79 ? -52.118 -15.028 43.898 1.00 57.59 79 LEU A CA 1
ATOM 565 C C . LEU A 1 79 ? -52.983 -15.923 44.792 1.00 57.59 79 LEU A C 1
ATOM 567 O O . LEU A 1 79 ? -53.711 -15.428 45.638 1.00 57.59 79 LEU A O 1
ATOM 571 N N . VAL A 1 80 ? -52.944 -17.232 44.541 1.00 55.69 80 VAL A N 1
ATOM 572 C CA . VAL A 1 80 ? -53.687 -18.267 45.284 1.00 55.69 80 VAL A CA 1
ATOM 573 C C . VAL A 1 80 ? -53.574 -18.030 46.797 1.00 55.69 80 VAL A C 1
ATOM 575 O O . VAL A 1 80 ? -52.479 -17.699 47.241 1.00 55.69 80 VAL A O 1
ATOM 578 N N . ASP A 1 81 ? -54.688 -18.190 47.529 1.00 55.88 81 ASP A N 1
ATOM 579 C CA . ASP A 1 81 ? -54.857 -18.002 48.985 1.00 55.88 81 ASP A CA 1
ATOM 580 C C . ASP A 1 81 ? -53.756 -18.695 49.815 1.00 55.88 81 ASP A C 1
ATOM 582 O O . ASP A 1 81 ? -53.938 -19.797 50.330 1.00 55.88 81 ASP A O 1
ATOM 586 N N . ASP A 1 82 ? -52.599 -18.051 49.930 1.00 56.06 82 ASP A N 1
ATOM 587 C CA . ASP A 1 82 ? -51.503 -18.454 50.802 1.00 56.06 82 ASP A CA 1
ATOM 588 C C . ASP A 1 82 ? -51.513 -17.478 51.986 1.00 56.06 82 ASP A C 1
ATOM 590 O O . ASP A 1 82 ? -51.041 -16.341 51.886 1.00 56.06 82 ASP A O 1
ATOM 594 N N . GLU A 1 83 ? -52.154 -17.889 53.086 1.00 59.25 83 GLU A N 1
ATOM 595 C CA . GLU A 1 83 ? -52.409 -17.058 54.278 1.00 59.25 83 GLU A CA 1
ATOM 596 C C . GLU A 1 83 ? -51.123 -16.589 54.995 1.00 59.25 83 GLU A C 1
ATOM 598 O O . GLU A 1 83 ? -51.185 -15.734 55.878 1.00 59.25 83 GLU A O 1
ATOM 603 N N . ASP A 1 84 ? -49.954 -17.098 54.599 1.00 62.62 84 ASP A N 1
ATOM 604 C CA . ASP A 1 84 ? -48.673 -16.853 55.270 1.00 62.62 84 ASP A CA 1
ATOM 605 C C . ASP A 1 84 ? -47.913 -15.604 54.784 1.00 62.62 84 ASP A C 1
ATOM 607 O O . ASP A 1 84 ? -46.915 -15.217 55.400 1.00 62.62 84 ASP A O 1
ATOM 611 N N . ILE A 1 85 ? -48.347 -14.933 53.708 1.00 64.62 85 ILE A N 1
ATOM 612 C CA . ILE A 1 85 ? -47.627 -13.758 53.187 1.00 64.62 85 ILE A CA 1
ATOM 613 C C . ILE A 1 85 ? -48.212 -12.467 53.764 1.00 64.62 85 ILE A C 1
ATOM 615 O O . ILE A 1 85 ? -49.324 -12.052 53.434 1.00 64.62 85 ILE A O 1
ATOM 619 N N . ALA A 1 86 ? -47.428 -11.764 54.582 1.00 69.00 86 ALA A N 1
ATOM 620 C CA . ALA A 1 86 ? -47.859 -10.498 55.158 1.00 69.00 86 ALA A CA 1
ATOM 621 C C . ALA A 1 86 ? -48.038 -9.411 54.074 1.00 69.00 86 ALA A C 1
ATOM 623 O O . ALA A 1 86 ? -47.146 -9.171 53.258 1.00 69.00 86 ALA A O 1
ATOM 624 N N . SER A 1 87 ? -49.158 -8.675 54.110 1.00 67.56 87 SER A N 1
ATOM 625 C CA . SER A 1 87 ? -49.533 -7.657 53.106 1.00 67.56 87 SER A CA 1
ATOM 626 C C . SER A 1 87 ? -48.426 -6.655 52.742 1.00 67.56 87 SER A C 1
ATOM 628 O O . SER A 1 87 ? -48.292 -6.233 51.591 1.00 67.56 87 SER A O 1
ATOM 630 N N . HIS A 1 88 ? -47.607 -6.261 53.719 1.00 69.56 88 HIS A N 1
ATOM 631 C CA . HIS A 1 88 ? -46.532 -5.293 53.511 1.00 69.56 88 HIS A CA 1
ATOM 632 C C . HIS A 1 88 ? -45.372 -5.864 52.678 1.00 69.56 88 HIS A C 1
ATOM 634 O O . HIS A 1 88 ? -44.760 -5.127 51.905 1.00 69.56 88 HIS A O 1
ATOM 640 N N . GLU A 1 89 ? -45.095 -7.166 52.772 1.00 73.06 89 GLU A N 1
ATOM 641 C CA . GLU A 1 89 ? -44.055 -7.838 51.985 1.00 73.06 89 GLU A CA 1
ATOM 642 C C . GLU A 1 89 ? -44.444 -7.906 50.506 1.00 73.06 89 GLU A C 1
ATOM 644 O O . GLU A 1 89 ? -43.625 -7.606 49.632 1.00 73.06 89 GLU A O 1
ATOM 649 N N . LEU A 1 90 ? -45.721 -8.188 50.222 1.00 74.62 90 LEU A N 1
ATOM 650 C CA . LEU A 1 90 ? -46.281 -8.153 48.866 1.00 74.62 90 LEU A CA 1
ATOM 651 C C . LEU A 1 90 ? -46.155 -6.766 48.238 1.00 74.62 90 LEU A C 1
ATOM 653 O O . LEU A 1 90 ? -45.769 -6.643 47.076 1.00 74.62 90 LEU A O 1
ATOM 657 N N . MET A 1 91 ? -46.423 -5.711 49.006 1.00 73.94 91 MET A N 1
ATOM 658 C CA . MET A 1 91 ? -46.299 -4.337 48.522 1.00 73.94 91 MET A CA 1
ATOM 659 C C . MET A 1 91 ? -44.849 -3.934 48.247 1.00 73.94 91 MET A C 1
ATOM 661 O O . MET A 1 91 ? -44.578 -3.273 47.239 1.00 73.94 91 MET A O 1
ATOM 665 N N . ILE A 1 92 ? -43.904 -4.372 49.084 1.00 76.06 92 ILE A N 1
ATOM 666 C CA . ILE A 1 92 ? -42.468 -4.166 48.848 1.00 76.06 92 ILE A CA 1
ATOM 667 C C . ILE A 1 92 ? -42.031 -4.902 47.576 1.00 76.06 92 ILE A C 1
ATOM 669 O O . ILE A 1 92 ? -41.365 -4.311 46.721 1.00 76.06 92 ILE A O 1
ATOM 673 N N . ALA A 1 93 ? -42.438 -6.163 47.413 1.00 77.75 93 ALA A N 1
ATOM 674 C CA . ALA A 1 93 ? -42.116 -6.968 46.238 1.00 77.75 93 ALA A CA 1
ATOM 675 C C . ALA A 1 93 ? -42.721 -6.377 44.954 1.00 77.75 93 ALA A C 1
ATOM 677 O O . ALA A 1 93 ? -42.035 -6.262 43.935 1.00 77.75 93 ALA A O 1
ATOM 678 N N . TYR A 1 94 ? -43.977 -5.932 45.009 1.00 78.00 94 TYR A N 1
ATOM 679 C CA . TYR A 1 94 ? -44.650 -5.277 43.893 1.00 78.00 94 TYR A CA 1
ATOM 680 C C . TYR A 1 94 ? -43.980 -3.951 43.517 1.00 78.00 94 TYR A C 1
ATOM 682 O O . TYR A 1 94 ? -43.702 -3.707 42.340 1.00 78.00 94 TYR A O 1
ATOM 690 N N . GLY A 1 95 ? -43.639 -3.118 44.505 1.00 76.31 95 GLY A N 1
ATOM 691 C CA . GLY A 1 95 ? -42.888 -1.881 44.291 1.00 76.31 95 GLY A CA 1
ATOM 692 C C . GLY A 1 95 ? -41.521 -2.135 43.648 1.00 76.31 95 GLY A C 1
ATOM 693 O O . GLY A 1 95 ? -41.150 -1.463 42.680 1.00 76.31 95 GLY A O 1
ATOM 694 N N . ALA A 1 96 ? -40.800 -3.157 44.116 1.00 76.75 96 ALA A N 1
ATOM 695 C CA . ALA A 1 96 ? -39.522 -3.569 43.543 1.00 76.75 96 ALA A CA 1
ATOM 696 C C . ALA A 1 96 ? -39.665 -4.078 42.096 1.00 76.75 96 ALA A C 1
ATOM 698 O O . ALA A 1 96 ? -38.851 -3.733 41.236 1.00 76.75 96 ALA A O 1
ATOM 699 N N . ALA A 1 97 ? -40.717 -4.843 41.789 1.00 76.88 97 ALA A N 1
ATOM 700 C CA . ALA A 1 97 ? -41.000 -5.317 40.435 1.00 76.88 97 ALA A CA 1
ATOM 701 C C . ALA A 1 97 ? -41.372 -4.164 39.483 1.00 76.88 97 ALA A C 1
ATOM 703 O O . ALA A 1 97 ? -40.895 -4.102 38.343 1.00 76.88 97 ALA A O 1
ATOM 704 N N . LEU A 1 98 ? -42.168 -3.199 39.954 1.00 73.69 98 LEU A N 1
ATOM 705 C CA . LEU A 1 98 ? -42.539 -2.013 39.181 1.00 73.69 98 LEU A CA 1
ATOM 706 C C . LEU A 1 98 ? -41.351 -1.095 38.877 1.00 73.69 98 LEU A C 1
ATOM 708 O O . LEU A 1 98 ? -41.358 -0.445 37.827 1.00 73.69 98 LEU A O 1
ATOM 712 N N . ALA A 1 99 ? -40.308 -1.085 39.713 1.00 70.38 99 ALA A N 1
ATOM 713 C CA . ALA A 1 99 ? -39.081 -0.328 39.451 1.00 70.38 99 ALA A CA 1
ATOM 714 C C . ALA A 1 99 ? -38.393 -0.739 38.132 1.00 70.38 99 ALA A C 1
ATOM 716 O O . ALA A 1 99 ? -37.638 0.038 37.544 1.00 70.38 99 ALA A O 1
ATOM 717 N N . GLY A 1 100 ? -38.661 -1.947 37.620 1.00 66.31 100 GLY A N 1
ATOM 718 C CA . GLY A 1 100 ? -38.192 -2.388 36.306 1.00 66.31 100 GLY A CA 1
ATOM 719 C C . GLY A 1 100 ? -38.931 -1.743 35.126 1.00 66.31 100 GLY A C 1
ATOM 720 O O . GLY A 1 100 ? -38.324 -1.546 34.072 1.00 66.31 100 GLY A O 1
ATOM 721 N N . ARG A 1 101 ? -40.217 -1.404 35.304 1.00 66.69 101 ARG A N 1
ATOM 722 C CA . ARG A 1 101 ? -41.154 -1.008 34.236 1.00 66.69 101 ARG A CA 1
ATOM 723 C C . ARG A 1 101 ? -41.410 0.498 34.177 1.00 66.69 101 ARG A C 1
ATOM 725 O O . ARG A 1 101 ? -41.683 1.022 33.098 1.00 66.69 101 ARG A O 1
ATOM 732 N N . THR A 1 102 ? -41.328 1.203 35.301 1.00 61.34 102 THR A N 1
ATOM 733 C CA . THR A 1 102 ? -41.545 2.653 35.341 1.00 61.34 102 THR A CA 1
ATOM 734 C C . THR A 1 102 ? -40.275 3.410 34.939 1.00 61.34 102 THR A C 1
ATOM 736 O O . THR A 1 102 ? -39.154 3.036 35.279 1.00 61.34 102 THR A O 1
ATOM 739 N N . ARG A 1 103 ? -40.435 4.518 34.202 1.00 56.56 103 ARG A N 1
ATOM 740 C CA . ARG A 1 103 ? -39.344 5.437 33.803 1.00 56.56 103 ARG A CA 1
ATOM 741 C C . ARG A 1 103 ? -38.842 6.313 34.972 1.00 56.56 103 ARG A C 1
ATOM 743 O O . ARG A 1 103 ? -38.267 7.373 34.739 1.00 56.56 103 ARG A O 1
ATOM 750 N N . GLY A 1 104 ? -39.095 5.891 36.212 1.00 61.22 104 GLY A N 1
ATOM 751 C CA . GLY A 1 104 ? -38.668 6.578 37.429 1.00 61.22 104 GLY A CA 1
ATOM 752 C C . GLY A 1 104 ? -37.173 6.403 37.701 1.00 61.22 104 GLY A C 1
ATOM 753 O O . GLY A 1 104 ? -36.505 5.552 37.108 1.00 61.22 104 GLY A O 1
ATOM 754 N N . HIS A 1 105 ? -36.627 7.229 38.595 1.00 56.66 105 HIS A N 1
ATOM 755 C CA . HIS A 1 105 ? -35.248 7.072 39.054 1.00 56.66 105 HIS A CA 1
ATOM 756 C C . HIS A 1 105 ? -35.088 5.751 39.817 1.00 56.66 105 HIS A C 1
ATOM 758 O O . HIS A 1 105 ? -35.823 5.476 40.760 1.00 56.66 105 HIS A O 1
ATOM 764 N N . LYS A 1 106 ? -34.125 4.931 39.386 1.00 65.12 106 LYS A N 1
ATOM 765 C CA . LYS A 1 106 ? -33.761 3.671 40.041 1.00 65.12 106 LYS A CA 1
ATOM 766 C C . LYS A 1 106 ? -32.733 3.969 41.126 1.00 65.12 106 LYS A C 1
ATOM 768 O O . LYS A 1 106 ? -31.647 4.449 40.805 1.00 65.12 106 LYS A O 1
ATOM 773 N N . THR A 1 107 ? -33.065 3.676 42.375 1.00 63.62 107 THR A N 1
ATOM 774 C CA . THR A 1 107 ? -32.106 3.646 43.481 1.00 63.62 107 THR A CA 1
ATOM 775 C C . THR A 1 107 ? -31.285 2.362 43.376 1.00 63.62 107 THR A C 1
ATOM 777 O O . THR A 1 107 ? -31.817 1.255 43.452 1.00 63.62 107 THR A O 1
ATOM 780 N N . ASP A 1 108 ? -29.983 2.499 43.124 1.00 64.44 108 ASP A N 1
ATOM 781 C CA . ASP A 1 108 ? -29.050 1.371 43.090 1.00 64.44 108 ASP A CA 1
ATOM 782 C C . ASP A 1 108 ? -28.203 1.427 44.355 1.00 64.44 108 ASP A C 1
ATOM 784 O O . ASP A 1 108 ? -27.237 2.190 44.446 1.00 64.44 108 ASP A O 1
ATOM 788 N N . PHE A 1 109 ? -28.543 0.572 45.319 1.00 66.31 109 PHE A N 1
ATOM 789 C CA . PHE A 1 109 ? -27.845 0.496 46.598 1.00 66.31 109 PHE A CA 1
ATOM 790 C C . PHE A 1 109 ? -26.326 0.312 46.436 1.00 66.31 109 PHE A C 1
ATOM 792 O O . PHE A 1 109 ? -25.552 0.787 47.264 1.00 66.31 109 PHE A O 1
ATOM 799 N N . ARG A 1 110 ? -25.850 -0.318 45.351 1.00 60.62 110 ARG A N 1
ATOM 800 C CA . ARG A 1 110 ? -24.403 -0.453 45.108 1.00 60.62 110 ARG A CA 1
ATOM 801 C C . ARG A 1 110 ? -23.742 0.867 44.740 1.00 60.62 110 ARG A C 1
ATOM 803 O O . ARG A 1 110 ? -22.571 1.068 45.059 1.00 60.62 110 ARG A O 1
ATOM 810 N N . ARG A 1 111 ? -24.454 1.742 44.036 1.00 58.34 111 ARG A N 1
ATOM 811 C CA . ARG A 1 111 ? -23.941 3.047 43.620 1.00 58.34 111 ARG A CA 1
ATOM 812 C C . ARG A 1 111 ? -24.022 4.060 44.756 1.00 58.34 111 ARG A C 1
ATOM 814 O O . ARG A 1 111 ? -23.080 4.835 44.915 1.00 58.34 111 ARG A O 1
ATOM 821 N N . ASP A 1 112 ? -25.084 3.978 45.550 1.00 63.16 112 ASP A N 1
ATOM 822 C CA . ASP A 1 112 ? -25.378 4.949 46.603 1.00 63.16 112 ASP A CA 1
ATOM 823 C C . ASP A 1 112 ? -24.637 4.625 47.915 1.00 63.16 112 ASP A C 1
ATOM 825 O O . ASP A 1 112 ? -24.165 5.538 48.587 1.00 63.16 112 ASP A O 1
ATOM 829 N N . PHE A 1 113 ? -24.409 3.341 48.236 1.00 61.25 113 PHE A N 1
ATOM 830 C CA . PHE A 1 113 ? -23.763 2.928 49.497 1.00 61.25 113 PHE A CA 1
ATOM 831 C C . PHE A 1 113 ? -22.326 2.389 49.350 1.00 61.25 113 PHE A C 1
ATOM 833 O O . PHE A 1 113 ? -21.638 2.200 50.351 1.00 61.25 113 PHE A O 1
ATOM 840 N N . MET A 1 114 ? -21.816 2.162 48.128 1.00 61.09 114 MET A N 1
ATOM 841 C CA . MET A 1 114 ? -20.422 1.726 47.890 1.00 61.09 114 MET A CA 1
ATOM 842 C C . MET A 1 114 ? -19.721 2.521 46.766 1.00 61.09 114 MET A C 1
ATOM 844 O O . MET A 1 114 ? -19.277 1.948 45.759 1.00 61.09 114 MET A O 1
ATOM 848 N N . PRO A 1 115 ? -19.534 3.846 46.933 1.00 60.38 115 PRO A N 1
ATOM 849 C CA . PRO A 1 115 ? -19.060 4.732 45.866 1.00 60.38 115 PRO A CA 1
ATOM 850 C C . PRO A 1 115 ? -17.669 4.359 45.321 1.00 60.38 115 PRO A C 1
ATOM 852 O O . PRO A 1 115 ? -17.411 4.491 44.121 1.00 60.38 115 PRO A O 1
ATOM 855 N N . TYR A 1 116 ? -16.771 3.836 46.162 1.00 60.31 116 TYR A N 1
ATOM 856 C CA . TYR A 1 116 ? -15.407 3.482 45.751 1.00 60.31 116 TYR A CA 1
ATOM 857 C C . TYR A 1 116 ? -15.337 2.199 44.909 1.00 60.31 116 TYR A C 1
ATOM 859 O O . TYR A 1 116 ? -14.577 2.133 43.939 1.00 60.31 116 TYR A O 1
ATOM 867 N N . GLN A 1 117 ? -16.156 1.191 45.224 1.00 60.50 117 GLN A N 1
ATOM 868 C CA . GLN A 1 117 ? -16.176 -0.069 44.474 1.00 60.50 117 GLN A CA 1
ATOM 869 C C . GLN A 1 117 ? -16.922 0.078 43.142 1.00 60.50 117 GLN A C 1
ATOM 871 O O . GLN A 1 117 ? -16.463 -0.436 42.117 1.00 60.50 117 GLN A O 1
ATOM 876 N N . GLY A 1 118 ? -18.013 0.853 43.126 1.00 65.69 118 GLY A N 1
ATOM 877 C CA . GLY A 1 118 ? -18.740 1.193 41.904 1.00 65.69 118 GLY A CA 1
ATOM 878 C C . GLY A 1 118 ? -17.860 1.938 40.899 1.00 65.69 118 GLY A C 1
ATOM 879 O O . GLY A 1 118 ? -17.743 1.513 39.749 1.00 65.69 118 GLY A O 1
ATOM 880 N N . ARG A 1 119 ? -17.149 2.989 41.337 1.00 70.31 119 ARG A N 1
ATOM 881 C CA . ARG A 1 119 ? -16.249 3.764 40.461 1.00 70.31 119 ARG A CA 1
ATOM 882 C C . ARG A 1 119 ? -15.141 2.906 39.852 1.00 70.31 119 ARG A C 1
ATOM 884 O O . ARG A 1 119 ? -14.914 2.988 38.646 1.00 70.31 119 ARG A O 1
ATOM 891 N N . ARG A 1 120 ? -14.488 2.043 40.639 1.00 77.06 120 ARG A N 1
ATOM 892 C CA . ARG A 1 120 ? -13.414 1.169 40.133 1.00 77.06 120 ARG A CA 1
ATOM 893 C C . ARG A 1 120 ? -13.925 0.186 39.077 1.00 77.06 120 ARG A C 1
ATOM 895 O O . ARG A 1 120 ? -13.286 0.021 38.039 1.00 77.06 120 ARG A O 1
ATOM 902 N N . LYS A 1 121 ? -15.088 -0.431 39.311 1.00 79.69 121 LYS A N 1
ATOM 903 C CA . LYS A 1 121 ? -15.700 -1.375 38.365 1.00 79.69 121 LYS A CA 1
ATOM 904 C C . LYS A 1 121 ? -16.139 -0.683 37.074 1.00 79.69 121 LYS A C 1
ATOM 906 O O . LYS A 1 121 ? -15.917 -1.229 35.996 1.00 79.69 121 LYS A O 1
ATOM 911 N N . VAL A 1 122 ? -16.697 0.525 37.175 1.00 79.38 122 VAL A N 1
ATOM 912 C CA . VAL A 1 122 ? -17.062 1.340 36.008 1.00 79.38 122 VAL A CA 1
ATOM 913 C C . VAL A 1 122 ? -15.817 1.669 35.189 1.00 79.38 122 VAL A C 1
ATOM 915 O O . VAL A 1 122 ? -15.787 1.334 34.013 1.00 79.38 122 VAL A O 1
ATOM 918 N N . VAL A 1 123 ? -14.755 2.205 35.801 1.00 84.25 123 VAL A N 1
ATOM 919 C CA . VAL A 1 123 ? -13.500 2.532 35.094 1.00 84.25 123 VAL A CA 1
ATOM 920 C C . VAL A 1 123 ? -12.895 1.302 34.413 1.00 84.25 123 VAL A C 1
ATOM 922 O O . VAL A 1 123 ? -12.507 1.374 33.249 1.00 84.25 123 VAL A O 1
ATOM 925 N N . GLN A 1 124 ? -12.857 0.155 35.095 1.00 86.94 124 GLN A N 1
ATOM 926 C CA . GLN A 1 124 ? -12.319 -1.078 34.520 1.00 86.94 124 GLN A CA 1
ATOM 927 C C . GLN A 1 124 ? -13.168 -1.581 33.343 1.00 86.94 124 GLN A C 1
ATOM 929 O O . GLN A 1 124 ? -12.622 -2.043 32.340 1.00 86.94 124 GLN A O 1
ATOM 934 N N . SER A 1 125 ? -14.495 -1.483 33.447 1.00 84.06 125 SER A N 1
ATOM 935 C CA . SER A 1 125 ? -15.407 -1.864 32.366 1.00 84.06 125 SER A CA 1
ATOM 936 C C . SER A 1 125 ? -15.274 -0.931 31.160 1.00 84.06 125 SER A C 1
ATOM 938 O O . SER A 1 125 ? -15.206 -1.406 30.027 1.00 84.06 125 SER A O 1
ATOM 940 N N . SER A 1 126 ? -15.146 0.378 31.388 1.00 89.56 126 SER A N 1
ATOM 941 C CA . SER A 1 126 ? -14.883 1.368 30.339 1.00 89.56 126 SER A CA 1
ATOM 942 C C . SER A 1 126 ? -13.560 1.096 29.627 1.00 89.56 126 SER A C 1
ATOM 944 O O . SER A 1 126 ? -13.509 1.105 28.401 1.00 89.56 126 SER A O 1
ATOM 946 N N . LEU A 1 127 ? -12.495 0.788 30.378 1.00 92.44 127 LEU A N 1
ATOM 947 C CA . LEU A 1 127 ? -11.178 0.501 29.808 1.00 92.44 127 LEU A CA 1
ATOM 948 C C . LEU A 1 127 ? -11.201 -0.754 28.924 1.00 92.44 127 LEU A C 1
ATOM 950 O O . LEU A 1 127 ? -10.599 -0.767 27.852 1.00 92.44 127 LEU A O 1
ATOM 954 N N . ARG A 1 128 ? -11.937 -1.794 29.340 1.00 93.00 128 ARG A N 1
ATOM 955 C CA . ARG A 1 128 ? -12.135 -3.007 28.532 1.00 93.00 128 ARG A CA 1
ATOM 956 C C . ARG A 1 128 ? -12.888 -2.709 27.237 1.00 93.00 128 ARG A C 1
ATOM 958 O O . ARG A 1 128 ? -12.472 -3.189 26.189 1.00 93.00 128 ARG A O 1
ATOM 965 N N . LEU A 1 129 ? -13.946 -1.896 27.288 1.00 93.50 129 LEU A N 1
ATOM 966 C CA . LEU A 1 129 ? -14.695 -1.494 26.092 1.00 93.50 129 LEU A CA 1
ATOM 967 C C . LEU A 1 129 ? -13.840 -0.672 25.124 1.00 93.50 129 LEU A C 1
ATOM 969 O O . LEU A 1 129 ? -13.856 -0.941 23.925 1.00 93.50 129 LEU A O 1
ATOM 973 N N . ILE A 1 130 ? -13.047 0.273 25.636 1.00 93.38 130 ILE A N 1
ATOM 974 C CA . ILE A 1 130 ? -12.101 1.050 24.822 1.00 93.38 130 ILE A CA 1
ATOM 975 C C . ILE A 1 130 ? -11.063 0.121 24.186 1.00 93.38 130 ILE A C 1
ATOM 977 O O . ILE A 1 130 ? -10.792 0.242 22.994 1.00 93.38 130 ILE A O 1
ATOM 981 N N . GLY A 1 131 ? -10.532 -0.842 24.945 1.00 95.94 131 GLY A N 1
ATOM 982 C CA . GLY A 1 131 ? -9.601 -1.846 24.432 1.00 95.94 131 GLY A CA 1
ATOM 983 C C . GLY A 1 131 ? -10.200 -2.660 23.284 1.00 95.94 131 GLY A C 1
ATOM 984 O O . GLY A 1 131 ? -9.607 -2.734 22.210 1.00 95.94 131 GLY A O 1
ATOM 985 N N . ILE A 1 132 ? -11.409 -3.200 23.467 1.00 95.31 132 ILE A N 1
ATOM 986 C CA . ILE A 1 132 ? -12.118 -3.952 22.420 1.00 95.31 132 ILE A CA 1
ATOM 987 C C . ILE A 1 132 ? -12.359 -3.059 21.194 1.00 95.31 132 ILE A C 1
ATOM 989 O O . ILE A 1 132 ? -12.022 -3.444 20.075 1.00 95.31 132 ILE A O 1
ATOM 993 N N . SER A 1 133 ? -12.845 -1.833 21.392 1.00 95.69 133 SER A N 1
ATOM 994 C CA . SER A 1 133 ? -13.070 -0.873 20.306 1.00 95.69 133 SER A CA 1
ATOM 995 C C . SER A 1 133 ? -11.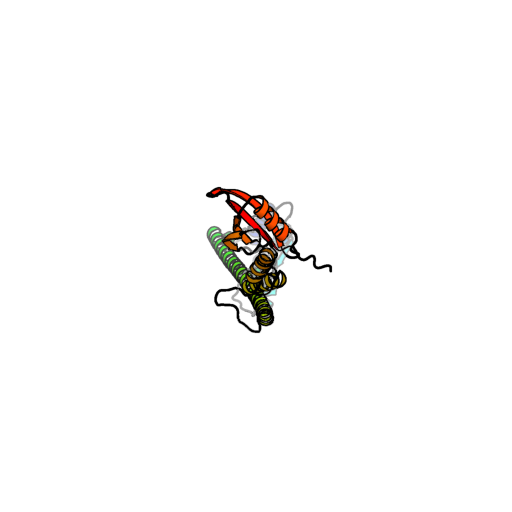790 -0.565 19.524 1.00 95.69 133 SER A C 1
ATOM 997 O O . SER A 1 133 ? -11.809 -0.527 18.293 1.00 95.69 133 SER A O 1
ATOM 999 N N . LEU A 1 134 ? -10.667 -0.367 20.216 1.00 96.44 134 LEU A N 1
ATOM 1000 C CA . LEU A 1 134 ? -9.381 -0.071 19.590 1.00 96.44 134 LEU A CA 1
ATOM 1001 C C . LEU A 1 134 ? -8.866 -1.265 18.781 1.00 96.44 134 LEU A C 1
ATOM 1003 O O . LEU A 1 134 ? -8.374 -1.084 17.669 1.00 96.44 134 LEU A O 1
ATOM 1007 N N . THR A 1 135 ? -9.019 -2.488 19.299 1.00 97.06 135 THR A N 1
ATOM 1008 C CA . THR A 1 135 ? -8.622 -3.696 18.560 1.00 97.06 135 THR A CA 1
ATOM 1009 C C . THR A 1 135 ? -9.426 -3.864 17.274 1.00 97.06 135 THR A C 1
ATOM 1011 O O . THR A 1 135 ? -8.835 -4.117 16.227 1.00 97.06 135 THR A O 1
ATOM 1014 N N . ILE A 1 136 ? -10.743 -3.635 17.309 1.00 96.81 136 ILE A N 1
ATOM 1015 C CA . ILE A 1 136 ? -11.600 -3.694 16.115 1.00 96.81 136 ILE A CA 1
ATOM 1016 C C . ILE A 1 136 ? -11.163 -2.641 15.088 1.00 96.81 136 ILE A C 1
ATOM 1018 O O . ILE A 1 136 ? -11.065 -2.944 13.898 1.00 96.81 136 ILE A O 1
ATOM 1022 N N . LEU A 1 137 ? -10.844 -1.423 15.537 1.00 97.00 137 LEU A N 1
ATOM 1023 C CA . LEU A 1 137 ? -10.369 -0.352 14.662 1.00 97.00 137 LEU A CA 1
ATOM 1024 C C . LEU A 1 137 ? -9.033 -0.710 13.996 1.00 97.00 137 LEU A C 1
ATOM 1026 O O . LEU A 1 137 ? -8.897 -0.558 12.782 1.00 97.00 137 LEU A O 1
ATOM 1030 N N . LEU A 1 138 ? -8.071 -1.237 14.758 1.00 96.94 138 LEU A N 1
ATOM 1031 C CA . LEU A 1 138 ? -6.773 -1.663 14.226 1.00 96.94 138 LEU A CA 1
ATOM 1032 C C . LEU A 1 138 ? -6.903 -2.833 13.245 1.00 96.94 138 LEU A C 1
ATOM 1034 O O . LEU A 1 138 ? -6.276 -2.813 12.185 1.00 96.94 138 LEU A O 1
ATOM 1038 N N . VAL A 1 139 ? -7.748 -3.820 13.554 1.00 97.69 139 VAL A N 1
ATOM 1039 C CA . VAL A 1 139 ? -8.031 -4.951 12.657 1.00 97.69 139 VAL A CA 1
ATOM 1040 C C . VAL A 1 139 ? -8.676 -4.462 11.360 1.00 97.69 139 VAL A C 1
ATOM 1042 O O . VAL A 1 139 ? -8.256 -4.867 10.276 1.00 97.69 139 VAL A O 1
ATOM 1045 N N . SER A 1 140 ? -9.638 -3.543 11.443 1.00 96.62 140 SER A N 1
ATOM 1046 C CA . SER A 1 140 ? -10.273 -2.940 10.267 1.00 96.62 140 SER A CA 1
ATOM 1047 C C . SER A 1 140 ? -9.258 -2.196 9.389 1.00 96.62 140 SER A C 1
ATOM 1049 O O . SER A 1 140 ? -9.216 -2.401 8.172 1.00 96.62 140 SER A O 1
ATOM 1051 N N . LEU A 1 141 ? -8.363 -1.408 10.001 1.00 96.25 141 LEU A N 1
ATOM 1052 C CA . LEU A 1 141 ? -7.277 -0.727 9.291 1.00 96.25 141 LEU A CA 1
ATOM 1053 C C . LEU A 1 141 ? -6.350 -1.723 8.581 1.00 96.25 141 LEU A C 1
ATOM 1055 O O . LEU A 1 141 ? -6.020 -1.543 7.407 1.00 96.25 141 LEU A O 1
ATOM 1059 N N . ALA A 1 142 ? -5.951 -2.790 9.277 1.00 95.62 142 ALA A N 1
ATOM 1060 C CA . ALA A 1 142 ? -5.092 -3.830 8.723 1.00 95.62 142 ALA A CA 1
ATOM 1061 C C . ALA A 1 142 ? -5.750 -4.512 7.514 1.00 95.62 142 ALA A C 1
ATOM 1063 O O . ALA A 1 142 ? -5.117 -4.648 6.465 1.00 95.62 142 ALA A O 1
ATOM 1064 N N . ILE A 1 143 ? -7.036 -4.864 7.615 1.00 96.56 143 ILE A N 1
ATOM 1065 C CA . ILE A 1 143 ? -7.806 -5.450 6.510 1.00 96.56 143 ILE A CA 1
ATOM 1066 C C . ILE A 1 143 ? -7.888 -4.477 5.328 1.00 96.56 143 ILE A C 1
ATOM 1068 O O . ILE A 1 143 ? -7.666 -4.881 4.184 1.00 96.56 143 ILE A O 1
ATOM 1072 N N . PHE A 1 144 ? -8.147 -3.191 5.577 1.00 95.94 144 PHE A N 1
ATOM 1073 C CA . PHE A 1 144 ? -8.192 -2.173 4.528 1.00 95.94 144 PHE A CA 1
ATOM 1074 C C . PHE A 1 144 ? -6.860 -2.069 3.771 1.00 95.94 144 PHE A C 1
ATOM 1076 O O . PHE A 1 144 ? -6.836 -2.100 2.534 1.00 95.94 144 PHE A O 1
ATOM 1083 N N . PHE A 1 145 ? -5.736 -2.010 4.492 1.00 95.50 145 PHE A N 1
ATOM 1084 C CA . PHE A 1 145 ? -4.412 -2.004 3.872 1.00 95.50 145 PHE A CA 1
ATOM 1085 C C . PHE A 1 145 ? -4.126 -3.305 3.118 1.00 95.50 145 PHE A C 1
ATOM 1087 O O . PHE A 1 145 ? -3.638 -3.256 1.985 1.00 95.50 145 PHE A O 1
ATOM 1094 N N . GLN A 1 146 ? -4.480 -4.462 3.677 1.00 94.44 146 GLN A N 1
ATOM 1095 C CA . GLN A 1 146 ? -4.316 -5.759 3.021 1.00 94.44 146 GLN A CA 1
ATOM 1096 C C . GLN A 1 146 ? -5.078 -5.807 1.685 1.00 94.44 146 GLN A C 1
ATOM 1098 O O . GLN A 1 146 ? -4.503 -6.160 0.651 1.00 94.44 146 GLN A O 1
ATOM 1103 N N . LEU A 1 147 ? -6.342 -5.370 1.676 1.00 93.88 147 LEU A N 1
ATOM 1104 C CA . LEU A 1 147 ? -7.190 -5.302 0.483 1.00 93.88 147 LEU A CA 1
ATOM 1105 C C . LEU A 1 147 ? -6.637 -4.329 -0.563 1.00 93.88 147 LEU A C 1
ATOM 1107 O O . LEU A 1 147 ? -6.577 -4.664 -1.750 1.00 93.88 147 LEU A O 1
ATOM 1111 N N . LYS A 1 148 ? -6.185 -3.141 -0.143 1.00 93.50 148 LYS A N 1
ATOM 1112 C CA . LYS A 1 148 ? -5.573 -2.154 -1.045 1.00 93.50 148 LYS A CA 1
ATOM 1113 C C . LYS A 1 148 ? -4.307 -2.710 -1.699 1.00 93.50 148 LYS A C 1
ATOM 1115 O O . LYS A 1 148 ? -4.144 -2.609 -2.917 1.00 93.50 148 LYS A O 1
ATOM 1120 N N . THR A 1 1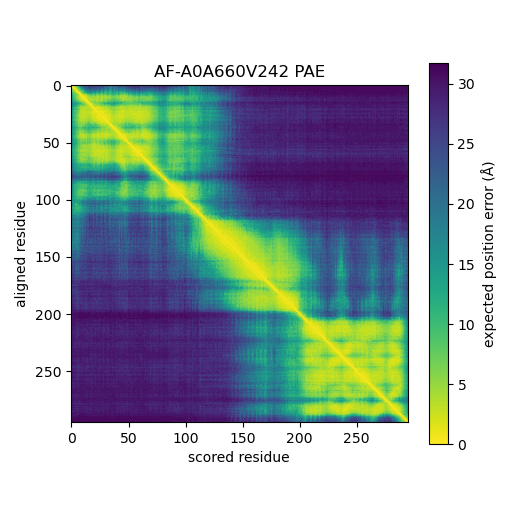49 ? -3.452 -3.365 -0.915 1.00 93.00 149 THR A N 1
ATOM 1121 C CA . THR A 1 149 ? -2.236 -4.016 -1.420 1.00 93.00 149 THR A CA 1
ATOM 1122 C C . THR A 1 149 ? -2.577 -5.150 -2.387 1.00 93.00 149 THR A C 1
ATOM 1124 O O . THR A 1 149 ? -1.939 -5.282 -3.432 1.00 93.00 149 THR A O 1
ATOM 1127 N N . PHE A 1 150 ? -3.611 -5.944 -2.097 1.00 93.12 150 PHE A N 1
ATOM 1128 C CA . PHE A 1 150 ? -4.062 -7.022 -2.977 1.00 93.12 150 PHE A CA 1
ATOM 1129 C C . PHE A 1 150 ? -4.557 -6.493 -4.331 1.00 93.12 150 PHE A C 1
ATOM 1131 O O . PHE A 1 150 ? -4.139 -6.993 -5.378 1.00 93.12 150 PHE A O 1
ATOM 1138 N N . ARG A 1 151 ? -5.360 -5.419 -4.331 1.00 91.00 151 ARG A N 1
ATOM 1139 C CA . ARG A 1 151 ? -5.807 -4.747 -5.565 1.00 91.00 151 ARG A CA 1
ATOM 1140 C C . ARG A 1 151 ? -4.627 -4.221 -6.389 1.00 91.00 151 ARG A C 1
ATOM 1142 O O . ARG A 1 151 ? -4.560 -4.484 -7.590 1.00 91.00 151 ARG A O 1
ATOM 1149 N N . MET A 1 152 ? -3.653 -3.557 -5.759 1.00 92.19 152 MET A N 1
ATOM 1150 C CA . MET A 1 152 ? -2.443 -3.091 -6.455 1.00 92.19 152 MET A CA 1
ATOM 1151 C C . MET A 1 152 ? -1.597 -4.241 -7.017 1.00 92.19 152 MET A C 1
ATOM 1153 O O . MET A 1 152 ? -1.089 -4.147 -8.137 1.00 92.19 152 MET A O 1
ATOM 1157 N N . ARG A 1 153 ? -1.466 -5.357 -6.290 1.00 91.44 153 ARG A N 1
ATOM 1158 C CA . ARG A 1 153 ? -0.784 -6.563 -6.792 1.00 91.44 153 ARG A CA 1
ATOM 1159 C C . ARG A 1 153 ? -1.486 -7.131 -8.029 1.00 91.44 153 ARG A C 1
ATOM 1161 O O . ARG 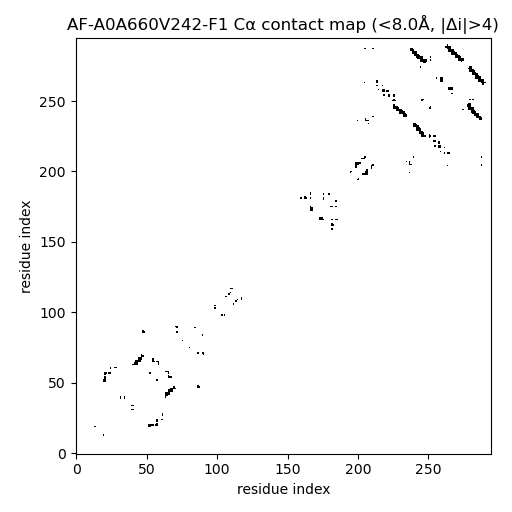A 1 153 ? -0.815 -7.554 -8.966 1.00 91.44 153 ARG A O 1
ATOM 1168 N N . GLY A 1 154 ? -2.818 -7.098 -8.068 1.00 91.75 154 GLY A N 1
ATOM 1169 C CA . GLY A 1 154 ? -3.592 -7.462 -9.257 1.00 91.75 154 GLY A CA 1
ATOM 1170 C C . GLY A 1 154 ? -3.278 -6.561 -10.456 1.00 91.75 154 GLY A C 1
ATOM 1171 O O . GLY A 1 154 ? -2.928 -7.057 -11.528 1.00 91.75 154 GLY A O 1
ATOM 1172 N N . TYR A 1 155 ? -3.317 -5.241 -10.258 1.00 90.81 155 TYR A N 1
ATOM 1173 C CA . TYR A 1 155 ? -3.044 -4.263 -11.317 1.00 90.81 155 TYR A CA 1
ATOM 1174 C C . TYR A 1 155 ? -1.615 -4.365 -11.869 1.00 90.81 155 TYR A C 1
ATOM 1176 O O . TYR A 1 155 ? -1.405 -4.414 -13.080 1.00 90.81 155 TYR A O 1
ATOM 1184 N N . THR A 1 156 ? -0.622 -4.487 -10.987 1.00 88.88 156 THR A N 1
ATOM 1185 C CA . THR A 1 156 ? 0.788 -4.650 -11.380 1.00 88.88 156 THR A CA 1
ATOM 1186 C C . THR A 1 156 ? 1.037 -5.959 -12.130 1.00 88.88 156 THR A C 1
ATOM 1188 O O . THR A 1 156 ? 1.782 -5.966 -13.108 1.00 88.88 156 THR A O 1
ATOM 1191 N N . ARG A 1 157 ? 0.380 -7.066 -11.753 1.00 89.00 157 ARG A N 1
ATOM 1192 C CA . ARG A 1 157 ? 0.425 -8.325 -12.521 1.00 89.00 157 ARG A CA 1
ATOM 1193 C C . ARG A 1 157 ? -0.176 -8.167 -13.916 1.00 89.00 157 ARG A C 1
ATOM 1195 O O . ARG A 1 157 ? 0.423 -8.640 -14.881 1.00 89.00 157 ARG A O 1
ATOM 1202 N N . ALA A 1 158 ? -1.324 -7.498 -14.033 1.00 91.31 158 ALA A N 1
ATOM 1203 C CA . ALA A 1 158 ? -1.965 -7.247 -15.321 1.00 91.31 158 ALA A CA 1
ATOM 1204 C C . ALA A 1 158 ? -1.079 -6.383 -16.235 1.00 91.31 158 ALA A C 1
ATOM 1206 O O . ALA A 1 158 ? -0.869 -6.737 -17.396 1.00 91.31 158 ALA A O 1
ATOM 1207 N N . LEU A 1 159 ? -0.495 -5.308 -15.695 1.00 90.00 159 LEU A N 1
ATOM 1208 C CA . LEU A 1 159 ? 0.470 -4.465 -16.405 1.00 90.00 159 LEU A CA 1
ATOM 1209 C C . LEU A 1 159 ? 1.706 -5.251 -16.845 1.00 90.00 159 LEU A C 1
ATOM 1211 O O . LEU A 1 159 ? 2.083 -5.185 -18.011 1.00 90.00 159 LEU A O 1
ATOM 1215 N N . ASN A 1 160 ? 2.303 -6.044 -15.953 1.00 88.25 160 ASN A N 1
ATOM 1216 C CA . ASN A 1 160 ? 3.464 -6.866 -16.292 1.00 88.25 160 ASN A CA 1
ATOM 1217 C C . ASN A 1 160 ? 3.145 -7.885 -17.390 1.00 88.25 160 ASN A C 1
ATOM 1219 O O . ASN A 1 160 ? 3.971 -8.103 -18.273 1.00 88.25 160 ASN A O 1
ATOM 1223 N N . LYS A 1 161 ? 1.948 -8.485 -17.380 1.00 90.50 161 LYS A N 1
ATOM 1224 C CA . LYS A 1 161 ? 1.511 -9.407 -18.437 1.00 90.50 161 LYS A CA 1
ATOM 1225 C C . LYS A 1 161 ? 1.393 -8.693 -19.786 1.00 90.50 161 LYS A C 1
ATOM 1227 O O . LYS A 1 161 ? 1.893 -9.219 -20.781 1.00 90.50 161 LYS A O 1
ATOM 1232 N N . LYS A 1 162 ? 0.779 -7.503 -19.823 1.00 90.44 162 LYS A N 1
ATOM 1233 C CA . LYS A 1 162 ? 0.676 -6.682 -21.043 1.00 90.44 162 LYS A CA 1
ATOM 1234 C C . LYS A 1 162 ? 2.057 -6.279 -21.560 1.00 90.44 162 LYS A C 1
ATOM 1236 O O . LYS A 1 162 ? 2.398 -6.623 -22.686 1.00 90.44 162 LYS A O 1
ATOM 1241 N N . ALA A 1 163 ? 2.895 -5.702 -20.699 1.00 87.94 163 ALA A N 1
ATOM 1242 C CA . ALA A 1 163 ? 4.253 -5.293 -21.050 1.00 87.94 163 ALA A CA 1
ATOM 1243 C C . ALA A 1 163 ? 5.103 -6.465 -21.567 1.00 87.94 163 ALA A C 1
ATOM 1245 O O . ALA A 1 163 ? 5.864 -6.319 -22.518 1.00 87.94 163 ALA A O 1
ATOM 1246 N N . LEU A 1 164 ? 4.976 -7.652 -20.965 1.00 88.81 164 LEU A N 1
ATOM 1247 C CA . LEU A 1 164 ? 5.695 -8.851 -21.404 1.00 88.81 164 LEU A CA 1
ATOM 1248 C C . LEU A 1 164 ? 5.204 -9.337 -22.773 1.00 88.81 164 LEU A C 1
ATOM 1250 O O . LEU A 1 164 ? 6.002 -9.836 -23.565 1.00 88.81 164 LEU A O 1
ATOM 1254 N N . THR A 1 165 ? 3.912 -9.181 -23.056 1.00 89.00 165 THR A N 1
ATOM 1255 C CA . THR A 1 165 ? 3.326 -9.502 -24.364 1.00 89.00 165 THR A CA 1
ATOM 1256 C C . THR A 1 165 ? 3.859 -8.554 -25.440 1.00 89.00 165 THR A C 1
ATOM 1258 O O . THR A 1 165 ? 4.342 -9.021 -26.468 1.00 89.00 165 THR A O 1
ATOM 1261 N N . GLU A 1 166 ? 3.881 -7.247 -25.171 1.00 86.56 166 GLU A N 1
ATOM 1262 C CA . GLU A 1 166 ? 4.449 -6.233 -26.073 1.00 86.56 166 GLU A CA 1
ATOM 1263 C C . GLU A 1 166 ? 5.951 -6.436 -26.302 1.00 86.56 166 GLU A C 1
ATOM 1265 O O . GLU A 1 166 ? 6.426 -6.418 -27.435 1.00 86.56 166 GLU A O 1
ATOM 1270 N N . TYR A 1 167 ? 6.709 -6.720 -25.240 1.00 86.56 167 TYR A N 1
ATOM 1271 C CA . TYR A 1 167 ? 8.134 -7.021 -25.353 1.00 86.56 167 TYR A CA 1
ATOM 1272 C C . TYR A 1 167 ? 8.397 -8.237 -26.239 1.00 86.56 167 TYR A C 1
ATOM 1274 O O . TYR A 1 167 ? 9.285 -8.194 -27.090 1.00 86.56 167 TYR A O 1
ATOM 1282 N N . LYS A 1 168 ? 7.616 -9.312 -26.082 1.00 88.12 168 LYS A N 1
ATOM 1283 C CA . LYS A 1 168 ? 7.719 -10.487 -26.954 1.00 88.12 168 LYS A CA 1
ATOM 1284 C C . LYS A 1 168 ? 7.384 -10.153 -28.404 1.00 88.12 168 LYS A C 1
ATOM 1286 O O . LYS A 1 168 ? 8.068 -10.661 -29.283 1.00 88.12 168 LYS A O 1
ATOM 1291 N N . ALA A 1 169 ? 6.377 -9.318 -28.655 1.00 86.62 169 ALA A N 1
ATOM 1292 C CA . ALA A 1 169 ? 6.032 -8.905 -30.013 1.00 86.62 169 ALA A CA 1
ATOM 1293 C C . ALA A 1 169 ? 7.201 -8.164 -30.689 1.00 86.62 169 ALA A C 1
ATOM 1295 O O . ALA A 1 169 ? 7.554 -8.479 -31.819 1.00 86.62 169 ALA A O 1
ATOM 1296 N N . ILE A 1 170 ? 7.862 -7.255 -29.965 1.00 84.00 170 ILE A N 1
ATOM 1297 C CA . ILE A 1 170 ? 8.982 -6.455 -30.492 1.00 84.00 170 ILE A CA 1
ATOM 1298 C C . ILE A 1 170 ? 10.269 -7.282 -30.638 1.00 84.00 170 ILE A C 1
ATOM 1300 O O . ILE A 1 170 ? 11.058 -7.061 -31.550 1.00 84.00 170 ILE A O 1
ATOM 1304 N N . THR A 1 171 ? 10.505 -8.243 -29.745 1.00 82.56 171 THR A N 1
ATOM 1305 C CA . THR A 1 171 ? 11.761 -9.015 -29.701 1.00 82.56 171 THR A CA 1
ATOM 1306 C C . THR A 1 171 ? 11.668 -10.397 -30.344 1.00 82.56 171 THR A C 1
ATOM 1308 O O . THR A 1 171 ? 12.499 -11.263 -30.057 1.00 82.56 171 THR A O 1
ATOM 1311 N N . PHE A 1 172 ? 10.675 -10.618 -31.210 1.00 85.88 172 PHE A N 1
ATOM 1312 C CA . PHE A 1 172 ? 10.446 -11.893 -31.904 1.00 85.88 172 PHE A CA 1
ATOM 1313 C C . PHE A 1 172 ? 10.346 -13.086 -30.936 1.00 85.88 172 PHE A C 1
ATOM 1315 O O . PHE A 1 172 ? 10.990 -14.120 -31.095 1.00 85.88 172 PHE A O 1
ATOM 1322 N N . GLY A 1 173 ? 9.571 -12.919 -29.865 1.00 82.94 173 GLY A N 1
ATOM 1323 C CA . GLY A 1 173 ? 9.286 -13.958 -28.876 1.00 82.94 173 GLY A CA 1
ATOM 1324 C C . GLY A 1 173 ? 10.347 -14.142 -27.788 1.00 82.94 173 GLY A C 1
ATOM 1325 O O . GLY A 1 173 ? 10.159 -14.979 -26.898 1.00 82.94 173 GLY A O 1
ATOM 1326 N N . LYS A 1 174 ? 11.436 -13.363 -27.794 1.00 83.56 174 LYS A N 1
ATOM 1327 C CA . LYS A 1 174 ? 12.480 -13.463 -26.764 1.00 83.56 174 LYS A CA 1
ATOM 1328 C C . LYS A 1 174 ? 11.954 -13.031 -25.392 1.00 83.56 174 LYS A C 1
ATOM 1330 O O . LYS A 1 174 ? 11.119 -12.140 -25.248 1.00 83.56 174 LYS A O 1
ATOM 1335 N N . LYS A 1 175 ? 12.442 -13.703 -24.347 1.00 82.19 175 LYS A N 1
ATOM 1336 C CA . LYS A 1 175 ? 12.156 -13.343 -22.950 1.00 82.19 175 LYS A CA 1
ATOM 1337 C C . LYS A 1 175 ? 13.212 -12.352 -22.449 1.00 82.19 175 LYS A C 1
ATOM 1339 O O . LYS A 1 175 ? 14.370 -12.464 -22.855 1.00 82.19 175 LYS A O 1
ATOM 1344 N N . PRO A 1 176 ? 12.843 -11.413 -21.562 1.00 80.50 176 PRO A N 1
ATOM 1345 C CA . PRO A 1 176 ? 13.808 -10.498 -20.973 1.00 80.50 176 PRO A CA 1
ATOM 1346 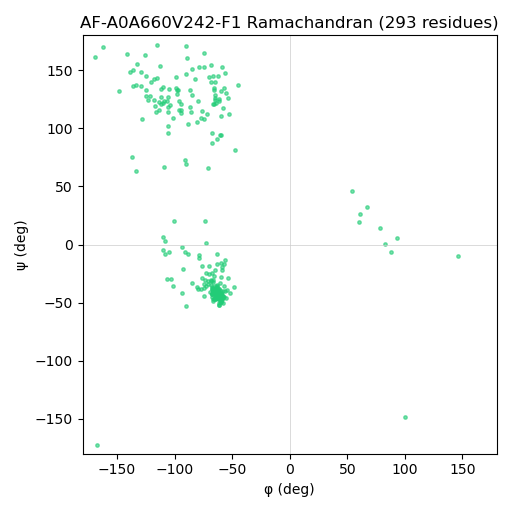C C . PRO A 1 176 ? 14.855 -11.281 -20.154 1.00 80.50 176 PRO A C 1
ATOM 1348 O O . PRO A 1 176 ? 14.507 -12.291 -19.529 1.00 80.50 176 PRO A O 1
ATOM 1351 N N . PRO A 1 177 ? 16.126 -10.840 -20.141 1.00 81.06 177 PRO A N 1
ATOM 1352 C CA . PRO A 1 177 ? 17.178 -11.454 -19.334 1.00 81.06 177 PRO A CA 1
ATOM 1353 C C . PRO A 1 177 ? 16.818 -11.489 -17.844 1.00 81.06 177 PRO A C 1
ATOM 1355 O O . PRO A 1 177 ? 16.156 -10.580 -17.333 1.00 81.06 177 PRO A O 1
ATOM 1358 N N . ARG A 1 178 ? 17.279 -12.522 -17.126 1.00 77.38 178 ARG A N 1
ATOM 1359 C CA . ARG A 1 178 ? 17.068 -12.640 -15.673 1.00 77.38 178 ARG A CA 1
ATOM 1360 C C . ARG A 1 178 ? 17.604 -11.387 -14.964 1.00 77.38 178 ARG A C 1
ATOM 1362 O O . ARG A 1 178 ? 18.727 -10.969 -15.221 1.00 77.38 178 ARG A O 1
ATOM 1369 N N . GLY A 1 179 ? 16.785 -10.788 -14.098 1.00 78.69 179 GLY A N 1
ATOM 1370 C CA . GLY A 1 179 ? 17.123 -9.574 -13.342 1.00 78.69 179 GLY A CA 1
ATOM 1371 C C . GLY A 1 179 ? 16.806 -8.244 -14.040 1.00 78.69 179 GLY A C 1
ATOM 1372 O O . GLY A 1 179 ? 16.906 -7.199 -13.406 1.00 78.69 179 GLY A O 1
ATOM 1373 N N . MET A 1 180 ? 16.377 -8.247 -15.309 1.00 79.38 180 MET A N 1
ATOM 1374 C CA . MET A 1 180 ? 15.999 -7.023 -16.025 1.00 79.38 180 MET A CA 1
ATOM 1375 C C . MET A 1 180 ? 14.478 -6.816 -16.025 1.00 79.38 180 MET A C 1
ATOM 1377 O O . MET A 1 180 ? 13.712 -7.737 -16.314 1.00 79.38 180 MET A O 1
ATOM 1381 N N . SER A 1 181 ? 14.023 -5.589 -15.745 1.00 81.56 181 SER A N 1
ATOM 1382 C CA . SER A 1 181 ? 12.609 -5.233 -15.900 1.00 81.56 181 SER A CA 1
ATOM 1383 C C . SER A 1 181 ? 12.219 -5.171 -17.381 1.00 81.56 181 SER A C 1
ATOM 1385 O O . SER A 1 181 ? 12.992 -4.725 -18.232 1.00 81.56 181 SER A O 1
ATOM 1387 N N . VAL A 1 182 ? 10.989 -5.587 -17.694 1.00 83.19 182 VAL A N 1
ATOM 1388 C CA . VAL A 1 182 ? 10.459 -5.593 -19.069 1.00 83.19 182 VAL A CA 1
ATOM 1389 C C . VAL A 1 182 ? 10.524 -4.197 -19.700 1.00 83.19 182 VAL A C 1
ATOM 1391 O O . VAL A 1 182 ? 10.920 -4.050 -20.853 1.00 83.19 182 VAL A O 1
ATOM 1394 N N . SER A 1 183 ? 10.217 -3.159 -18.918 1.00 83.06 183 SER A N 1
ATOM 1395 C CA . SER A 1 183 ? 10.280 -1.760 -19.349 1.00 83.06 183 SER A CA 1
ATOM 1396 C C . SER A 1 183 ? 11.699 -1.301 -19.700 1.00 83.06 183 SER A C 1
ATOM 1398 O O . SER A 1 183 ? 11.887 -0.578 -20.677 1.00 83.06 183 SER A O 1
ATOM 1400 N N . SER A 1 184 ? 12.711 -1.743 -18.947 1.00 83.50 184 SER A N 1
ATOM 1401 C CA . SER A 1 184 ? 14.117 -1.454 -19.253 1.00 83.50 184 SER A CA 1
ATOM 1402 C C . SER A 1 184 ? 14.552 -2.127 -20.558 1.00 83.50 184 SER A C 1
ATOM 1404 O O . SER A 1 184 ? 15.184 -1.494 -21.408 1.00 83.50 184 SER A O 1
ATOM 1406 N N . GLY A 1 185 ? 14.129 -3.379 -20.766 1.00 83.12 185 GLY A N 1
ATOM 1407 C CA . GLY A 1 185 ? 14.342 -4.106 -22.017 1.00 83.12 185 GLY A CA 1
ATOM 1408 C C . GLY A 1 185 ? 13.712 -3.400 -23.221 1.00 83.12 185 GLY A C 1
ATOM 1409 O O . GLY A 1 185 ? 14.400 -3.150 -24.208 1.00 83.12 185 GLY A O 1
ATOM 1410 N N . LEU A 1 186 ? 12.438 -3.007 -23.113 1.00 82.50 186 LEU A N 1
ATOM 1411 C CA . LEU A 1 186 ? 11.726 -2.237 -24.143 1.00 82.50 186 LEU A CA 1
ATOM 1412 C C . LEU A 1 186 ? 12.440 -0.921 -24.473 1.00 82.50 186 LEU A C 1
ATOM 1414 O O . LEU A 1 186 ? 12.639 -0.596 -25.639 1.00 82.50 186 LEU A O 1
ATOM 1418 N N . ARG A 1 187 ? 12.889 -0.177 -23.456 1.00 85.81 187 ARG A N 1
ATOM 1419 C CA . ARG A 1 187 ? 13.605 1.094 -23.649 1.00 85.81 187 ARG A CA 1
ATOM 1420 C C . ARG A 1 187 ? 14.934 0.907 -24.380 1.00 85.81 187 ARG A C 1
ATOM 1422 O O . ARG A 1 187 ? 15.328 1.769 -25.165 1.00 85.81 187 ARG A O 1
ATOM 1429 N N . ARG A 1 188 ? 15.638 -0.195 -24.117 1.00 83.56 188 ARG A N 1
ATOM 1430 C CA . ARG A 1 188 ? 16.880 -0.547 -24.816 1.00 83.56 188 ARG A CA 1
ATOM 1431 C C . ARG A 1 188 ? 16.617 -0.880 -26.280 1.00 83.56 188 ARG A C 1
ATOM 1433 O O . ARG A 1 188 ? 17.353 -0.392 -27.130 1.00 83.56 188 ARG A O 1
ATOM 1440 N N . GLU A 1 189 ? 15.588 -1.668 -26.567 1.00 82.50 189 GLU A N 1
ATOM 1441 C CA . GLU A 1 189 ? 15.223 -1.995 -27.949 1.00 82.50 189 GLU A CA 1
ATOM 1442 C C . GLU A 1 189 ? 14.725 -0.765 -28.709 1.00 82.50 189 GLU A C 1
ATOM 1444 O O . GLU A 1 189 ? 15.149 -0.541 -29.834 1.00 82.50 189 GLU A O 1
ATOM 1449 N N . TYR A 1 190 ? 13.962 0.122 -28.065 1.00 84.62 190 TYR A N 1
ATOM 1450 C CA . TYR A 1 190 ? 13.611 1.420 -28.644 1.00 84.62 190 TYR A CA 1
ATOM 1451 C C . TYR A 1 190 ? 14.853 2.254 -28.990 1.00 84.62 190 TYR A C 1
ATOM 1453 O O . TYR A 1 190 ? 14.955 2.793 -30.087 1.00 84.62 190 TYR A O 1
ATOM 1461 N N . LYS A 1 191 ? 15.840 2.331 -28.084 1.00 83.25 191 LYS A N 1
ATOM 1462 C CA . LYS A 1 191 ? 17.111 3.014 -28.377 1.00 83.25 191 LYS A CA 1
ATOM 1463 C C . LYS A 1 191 ? 17.867 2.358 -29.531 1.00 83.25 191 LYS A C 1
ATOM 1465 O O . LYS A 1 191 ? 18.431 3.082 -30.338 1.00 83.25 191 LYS A O 1
ATOM 1470 N N . ARG A 1 192 ? 17.874 1.025 -29.621 1.00 80.00 192 ARG A N 1
ATOM 1471 C CA . ARG A 1 192 ? 18.499 0.290 -30.732 1.00 80.00 192 ARG A CA 1
ATOM 1472 C C . ARG A 1 192 ? 17.801 0.560 -32.058 1.00 80.00 192 ARG A C 1
ATOM 1474 O O . ARG A 1 192 ? 18.485 0.860 -33.026 1.00 80.00 192 ARG A O 1
ATOM 1481 N N . ALA A 1 193 ? 16.472 0.499 -32.087 1.00 79.56 193 ALA A N 1
ATOM 1482 C CA . ALA A 1 193 ? 15.674 0.810 -33.269 1.00 79.56 193 ALA A CA 1
ATOM 1483 C C . ALA A 1 193 ? 15.918 2.254 -33.727 1.00 79.56 193 ALA A C 1
ATOM 1485 O O . ALA A 1 193 ? 16.228 2.484 -34.889 1.00 79.56 193 ALA A O 1
ATOM 1486 N N . LYS A 1 194 ? 15.914 3.207 -32.787 1.00 81.19 194 LYS A N 1
ATOM 1487 C CA . LYS A 1 194 ? 16.228 4.611 -33.063 1.00 81.19 194 LYS A CA 1
ATOM 1488 C C . LYS A 1 194 ? 17.665 4.814 -33.557 1.00 81.19 194 LYS A C 1
ATOM 1490 O O . LYS A 1 194 ? 17.889 5.590 -34.471 1.00 81.19 194 LYS A O 1
ATOM 1495 N N . GLN A 1 195 ? 18.647 4.115 -32.989 1.00 72.06 195 GLN A N 1
ATOM 1496 C CA . GLN A 1 195 ? 20.037 4.175 -33.460 1.00 72.06 195 GLN A CA 1
ATOM 1497 C C . GLN A 1 195 ? 20.200 3.574 -34.860 1.00 72.06 195 GLN A C 1
ATOM 1499 O O . GLN A 1 195 ? 20.945 4.124 -35.668 1.00 72.06 195 GLN A O 1
ATOM 1504 N N . ALA A 1 196 ? 19.484 2.488 -35.162 1.00 69.12 196 ALA A N 1
ATOM 1505 C CA . ALA A 1 196 ? 19.448 1.902 -36.496 1.00 69.12 196 ALA A CA 1
ATOM 1506 C C . ALA A 1 196 ? 18.816 2.866 -37.515 1.00 69.12 196 ALA A C 1
ATOM 1508 O O . ALA A 1 196 ? 19.382 3.067 -38.586 1.00 69.12 196 ALA A O 1
ATOM 1509 N N . GLU A 1 197 ? 17.710 3.523 -37.154 1.00 67.25 197 GLU A N 1
ATOM 1510 C CA . GLU A 1 197 ? 17.048 4.553 -37.966 1.00 67.25 197 GLU A CA 1
ATOM 1511 C C . GLU A 1 197 ? 17.936 5.797 -38.165 1.00 67.25 197 GLU A C 1
ATOM 1513 O O . GLU A 1 197 ? 18.045 6.328 -39.266 1.00 67.25 197 GLU A O 1
ATOM 1518 N N . GLU A 1 198 ? 18.671 6.218 -37.132 1.00 66.12 198 GLU A N 1
ATOM 1519 C CA . GLU A 1 198 ? 19.639 7.322 -37.199 1.00 66.12 198 GLU A CA 1
ATOM 1520 C C . GLU A 1 198 ? 20.935 6.970 -37.967 1.00 66.12 198 GLU A C 1
ATOM 1522 O O . GLU A 1 198 ? 21.835 7.820 -38.082 1.00 66.12 198 GLU A O 1
ATOM 1527 N N . GLY A 1 199 ? 21.040 5.745 -38.502 1.00 55.28 199 GLY A N 1
ATOM 1528 C CA . GLY A 1 199 ? 22.159 5.254 -39.311 1.00 55.28 199 GLY A CA 1
ATOM 1529 C C . GLY A 1 199 ? 23.400 4.855 -38.506 1.00 55.28 199 GLY A C 1
ATOM 1530 O O . GLY A 1 199 ? 24.482 4.698 -39.076 1.00 55.28 199 GLY A O 1
ATOM 1531 N N . ILE A 1 200 ? 23.271 4.705 -37.186 1.00 53.81 200 ILE A N 1
ATOM 1532 C CA . ILE A 1 200 ? 24.314 4.218 -36.276 1.00 53.81 200 ILE A CA 1
ATOM 1533 C C . ILE A 1 200 ? 24.158 2.692 -36.177 1.00 53.81 200 ILE A C 1
ATOM 1535 O O . ILE A 1 200 ? 23.672 2.139 -35.194 1.00 53.81 200 ILE A O 1
ATOM 1539 N N . GLY A 1 201 ? 24.534 2.009 -37.256 1.00 54.72 201 GLY A N 1
ATOM 1540 C CA . GLY A 1 201 ? 24.500 0.554 -37.399 1.00 54.72 201 GLY A CA 1
ATOM 1541 C C . GLY A 1 201 ? 25.389 0.095 -38.562 1.00 54.72 201 GLY A C 1
ATOM 1542 O O . GLY A 1 201 ? 25.883 0.941 -39.316 1.00 54.72 201 GLY A O 1
ATOM 1543 N N . PRO A 1 202 ? 25.640 -1.218 -38.717 1.00 46.47 202 PRO A N 1
ATOM 1544 C CA . PRO A 1 202 ? 26.418 -1.766 -39.827 1.00 46.47 202 PRO A CA 1
ATOM 1545 C C . PRO A 1 202 ? 25.648 -1.569 -41.144 1.00 46.47 202 PRO A C 1
ATOM 1547 O O . PRO A 1 202 ? 24.848 -2.412 -41.529 1.00 46.47 202 PRO A O 1
ATOM 1550 N N . GLY A 1 203 ? 25.833 -0.417 -41.796 1.00 50.50 203 GLY A N 1
ATOM 1551 C CA . GLY A 1 203 ? 25.200 -0.108 -43.085 1.00 50.50 203 GLY A CA 1
ATOM 1552 C C . GLY A 1 203 ? 24.812 1.356 -43.324 1.00 50.50 203 GLY A C 1
ATOM 1553 O O . GLY A 1 203 ? 24.469 1.693 -44.450 1.00 50.50 203 GLY A O 1
ATOM 1554 N N . GLY A 1 204 ? 24.866 2.240 -42.318 1.00 57.62 204 GLY A N 1
ATOM 1555 C CA . GLY A 1 204 ? 24.543 3.667 -42.498 1.00 57.62 204 GLY A CA 1
ATOM 1556 C C . GLY A 1 204 ? 25.746 4.538 -42.890 1.00 57.62 204 GLY A C 1
ATOM 1557 O O . GLY A 1 204 ? 26.889 4.187 -42.599 1.00 57.62 204 GLY A O 1
ATOM 1558 N N . ASP A 1 205 ? 25.505 5.727 -43.459 1.00 58.97 205 ASP A N 1
ATOM 1559 C CA . ASP A 1 205 ? 26.545 6.720 -43.821 1.00 58.97 205 ASP A CA 1
ATOM 1560 C C . ASP A 1 205 ? 27.392 7.201 -42.616 1.00 58.97 205 ASP A C 1
ATOM 1562 O O . ASP A 1 205 ? 28.472 7.768 -42.782 1.00 58.97 205 ASP A O 1
ATOM 1566 N N . LYS A 1 206 ? 26.932 6.954 -41.380 1.00 61.25 206 LYS A N 1
ATOM 1567 C CA . LYS A 1 206 ? 27.668 7.234 -40.130 1.00 61.25 206 LYS A CA 1
ATOM 1568 C C . LYS A 1 206 ? 28.474 6.038 -39.610 1.00 61.25 206 LYS A C 1
ATOM 1570 O O . LYS A 1 206 ? 29.147 6.163 -38.585 1.00 61.25 206 LYS A O 1
ATOM 1575 N N . SER A 1 207 ? 28.405 4.889 -40.278 1.00 69.25 207 SER A N 1
ATOM 1576 C CA . SER A 1 207 ? 29.147 3.687 -39.903 1.00 69.25 207 SER A CA 1
ATOM 1577 C C . SER A 1 207 ? 30.654 3.860 -40.121 1.00 69.25 207 SER A C 1
ATOM 1579 O O . SER A 1 207 ? 31.102 4.660 -40.945 1.00 69.25 207 SER A O 1
ATOM 1581 N N . VAL A 1 208 ? 31.453 3.100 -39.368 1.00 73.75 208 VAL A N 1
ATOM 1582 C CA . VAL A 1 208 ? 32.922 3.108 -39.479 1.00 73.75 208 VAL A CA 1
ATOM 1583 C C . VAL A 1 208 ? 33.396 2.802 -40.913 1.00 73.75 208 VAL A C 1
ATOM 1585 O O . VAL A 1 208 ? 34.215 3.572 -41.421 1.00 73.75 208 VAL A O 1
ATOM 1588 N N . PRO A 1 209 ? 32.862 1.774 -41.611 1.00 76.38 209 PRO A N 1
ATOM 1589 C CA . PRO A 1 209 ? 33.258 1.485 -42.990 1.00 76.38 209 PRO A CA 1
ATOM 1590 C C . PRO A 1 209 ? 32.890 2.603 -43.970 1.00 76.38 209 PRO A C 1
ATOM 1592 O O . PRO A 1 209 ? 33.692 2.933 -44.839 1.00 76.38 209 PRO A O 1
ATOM 1595 N N . ALA A 1 210 ? 31.720 3.232 -43.812 1.00 74.88 210 ALA A N 1
ATOM 1596 C CA . ALA A 1 210 ? 31.290 4.326 -44.685 1.00 74.88 210 ALA A CA 1
ATOM 1597 C C . ALA A 1 210 ? 32.205 5.552 -44.547 1.00 74.88 210 ALA A C 1
ATOM 1599 O O . ALA A 1 210 ? 32.688 6.075 -45.549 1.00 74.88 210 ALA A O 1
ATOM 1600 N N . LYS A 1 211 ? 32.536 5.955 -43.311 1.00 78.50 211 LYS A N 1
ATOM 1601 C CA . LYS A 1 211 ? 33.458 7.077 -43.064 1.00 78.50 211 LYS A CA 1
ATOM 1602 C C . LYS A 1 211 ? 34.840 6.831 -43.670 1.00 78.50 211 LYS A C 1
ATOM 1604 O O . LYS A 1 211 ? 35.420 7.749 -44.242 1.00 78.50 211 LYS A O 1
ATOM 1609 N N . LEU A 1 212 ? 35.359 5.606 -43.554 1.00 82.44 212 LEU A N 1
ATOM 1610 C CA . LEU A 1 212 ? 36.642 5.233 -44.155 1.00 82.44 212 LEU A CA 1
ATOM 1611 C C . LEU A 1 212 ? 36.568 5.236 -45.681 1.00 82.44 212 LEU A C 1
ATOM 1613 O O . LEU A 1 212 ? 37.464 5.765 -46.326 1.00 82.44 212 LEU A O 1
ATOM 1617 N N . THR A 1 213 ? 35.483 4.715 -46.251 1.00 84.88 213 THR A N 1
ATOM 1618 C CA . THR A 1 213 ? 35.275 4.697 -47.705 1.00 84.88 213 THR A CA 1
ATOM 1619 C C . THR A 1 213 ? 35.239 6.116 -48.268 1.00 84.88 213 THR A C 1
ATOM 1621 O O . THR A 1 213 ? 35.974 6.412 -49.202 1.00 84.88 213 THR A O 1
ATOM 1624 N N . PHE A 1 214 ? 34.476 7.028 -47.653 1.00 84.69 214 PHE A N 1
ATOM 1625 C CA . PHE A 1 214 ? 34.417 8.431 -48.084 1.00 84.69 214 PHE A CA 1
ATOM 1626 C C . PHE A 1 214 ? 35.762 9.148 -47.939 1.00 84.69 214 PHE A C 1
ATOM 1628 O O . PHE A 1 214 ? 36.132 9.959 -48.786 1.00 84.69 214 PHE A O 1
ATOM 1635 N N . PHE A 1 215 ? 36.513 8.842 -46.879 1.00 85.69 215 PHE A N 1
ATOM 1636 C CA . PHE A 1 215 ? 37.851 9.391 -46.695 1.00 85.69 215 PHE A CA 1
ATOM 1637 C C . PHE A 1 215 ? 38.829 8.894 -47.771 1.00 85.69 215 PHE A C 1
ATOM 1639 O O . PHE A 1 215 ? 39.525 9.703 -48.381 1.00 85.69 215 PHE A O 1
ATOM 1646 N N . PHE A 1 216 ? 38.857 7.589 -48.053 1.00 86.62 216 PHE A N 1
ATOM 1647 C CA . PHE A 1 216 ? 39.726 7.024 -49.088 1.00 86.62 216 PHE A CA 1
ATOM 1648 C C . PHE A 1 216 ? 39.318 7.445 -50.502 1.00 86.62 216 PHE A C 1
ATOM 1650 O O . PHE A 1 216 ? 40.183 7.628 -51.358 1.00 86.62 216 PHE A O 1
ATOM 1657 N N . GLU A 1 217 ? 38.029 7.670 -50.751 1.00 85.19 217 GLU A N 1
ATOM 1658 C CA . GLU A 1 217 ? 37.553 8.242 -52.009 1.00 85.19 217 GLU A CA 1
ATOM 1659 C C . GLU A 1 217 ? 38.079 9.676 -52.202 1.00 85.19 217 GLU A C 1
ATOM 1661 O O . GLU A 1 217 ? 38.595 10.007 -53.271 1.00 85.19 217 GLU A O 1
ATOM 1666 N N . ALA A 1 218 ? 38.028 10.511 -51.156 1.00 84.00 218 ALA A N 1
ATOM 1667 C CA . ALA A 1 218 ? 38.608 11.856 -51.181 1.00 84.00 218 ALA A CA 1
ATOM 1668 C C . ALA A 1 218 ? 40.143 11.827 -51.338 1.00 84.00 218 ALA A C 1
ATOM 1670 O O . ALA A 1 218 ? 40.708 12.621 -52.092 1.00 84.00 218 ALA A O 1
ATOM 1671 N N . LEU A 1 219 ? 40.820 10.869 -50.696 1.00 85.50 219 LEU A N 1
ATOM 1672 C CA . LEU A 1 219 ? 42.265 10.668 -50.831 1.00 85.50 219 LEU A CA 1
ATOM 1673 C C . LEU A 1 219 ? 42.651 10.274 -52.265 1.00 85.50 219 LEU A C 1
ATOM 1675 O O . LEU A 1 219 ? 43.588 10.830 -52.828 1.00 85.50 219 LEU A O 1
ATOM 1679 N N . THR A 1 220 ? 41.887 9.379 -52.892 1.00 86.12 220 THR A N 1
ATOM 1680 C CA . THR A 1 220 ? 42.140 8.912 -54.268 1.00 86.12 220 THR A CA 1
ATOM 1681 C C . THR A 1 220 ? 41.940 10.024 -55.303 1.00 86.12 220 THR A C 1
ATOM 1683 O O . THR A 1 220 ? 42.622 10.049 -56.326 1.00 86.12 220 THR A O 1
ATOM 1686 N N . LYS A 1 221 ? 41.034 10.975 -55.034 1.00 85.94 221 LYS A N 1
ATOM 1687 C CA . LYS A 1 221 ? 40.781 12.155 -55.882 1.00 85.94 221 LYS A CA 1
ATOM 1688 C C . LYS A 1 221 ? 41.815 13.274 -55.702 1.00 85.94 221 LYS A C 1
ATOM 1690 O O . LYS A 1 221 ? 41.825 14.226 -56.480 1.00 85.94 221 LYS A O 1
ATOM 1695 N N . THR A 1 222 ? 42.700 13.162 -54.713 1.00 83.56 222 THR A N 1
ATOM 1696 C CA . THR A 1 222 ? 43.762 14.146 -54.481 1.00 83.56 222 THR A CA 1
ATOM 1697 C C . THR A 1 222 ? 44.796 14.091 -55.618 1.00 83.56 222 THR A C 1
ATOM 1699 O O . THR A 1 222 ? 45.126 13.002 -56.095 1.00 83.56 222 THR A O 1
ATOM 1702 N N . PRO A 1 223 ? 45.327 15.234 -56.099 1.00 83.25 223 PRO A N 1
ATOM 1703 C CA . PRO A 1 223 ? 46.286 15.236 -57.200 1.00 83.25 223 PRO A CA 1
ATOM 1704 C C . PRO A 1 223 ? 47.518 14.378 -56.887 1.00 83.25 223 PRO A C 1
ATOM 1706 O O . PRO A 1 223 ? 48.136 14.554 -55.841 1.00 83.25 223 PRO A O 1
ATOM 1709 N N . LYS A 1 224 ? 47.961 13.542 -57.839 1.00 80.88 224 LYS A N 1
ATOM 1710 C CA . LYS A 1 224 ? 49.140 12.650 -57.702 1.00 80.88 224 LYS A CA 1
ATOM 1711 C C . LYS A 1 224 ? 50.456 13.363 -57.341 1.00 80.88 224 LYS A C 1
ATOM 1713 O O . LYS A 1 224 ? 51.433 12.713 -56.996 1.00 80.88 224 LYS A O 1
ATOM 1718 N N . LYS A 1 225 ? 50.493 14.695 -57.453 1.00 81.75 225 LYS A N 1
ATOM 1719 C CA . LYS A 1 225 ? 51.623 15.551 -57.058 1.00 81.75 225 LYS A CA 1
ATOM 1720 C C . LYS A 1 225 ? 51.695 15.796 -55.541 1.00 81.75 225 LYS A C 1
ATOM 1722 O O . LYS A 1 225 ? 52.689 16.346 -55.076 1.00 81.75 225 LYS A O 1
ATOM 1727 N N . VAL A 1 226 ? 50.658 15.444 -54.780 1.00 82.88 226 VAL A N 1
ATOM 1728 C CA . VAL A 1 226 ? 50.591 15.612 -53.323 1.00 82.88 226 VAL A CA 1
ATOM 1729 C C . VAL A 1 226 ? 50.861 14.263 -52.656 1.00 82.88 226 VAL A C 1
ATOM 1731 O O . VAL A 1 226 ? 50.024 13.368 -52.715 1.00 82.88 226 VAL A O 1
ATOM 1734 N N . ASP A 1 227 ? 52.027 14.121 -52.021 1.00 84.25 227 ASP A N 1
ATOM 1735 C CA . ASP A 1 227 ? 52.342 12.953 -51.182 1.00 84.25 227 ASP A CA 1
ATOM 1736 C C . ASP A 1 227 ? 51.706 13.141 -49.799 1.00 84.25 227 ASP A C 1
ATOM 1738 O O . ASP A 1 227 ? 52.179 13.969 -49.014 1.00 84.25 227 ASP A O 1
ATOM 1742 N N . VAL A 1 228 ? 50.621 12.409 -49.534 1.00 85.31 228 VAL A N 1
ATOM 1743 C CA . VAL A 1 228 ? 49.891 12.402 -48.258 1.00 85.31 228 VAL A CA 1
ATOM 1744 C C . VAL A 1 228 ? 50.245 11.126 -47.498 1.00 85.31 228 VAL A C 1
ATOM 1746 O O . VAL A 1 228 ? 49.932 10.034 -47.973 1.00 85.31 228 VAL A O 1
ATOM 1749 N N . ARG A 1 229 ? 50.812 11.237 -46.289 1.00 87.62 229 ARG A N 1
ATOM 1750 C CA . ARG A 1 229 ? 50.987 10.074 -45.400 1.00 87.62 229 ARG A CA 1
ATOM 1751 C C . ARG A 1 229 ? 50.098 10.205 -44.184 1.00 87.62 229 ARG A C 1
ATOM 1753 O O . ARG A 1 229 ? 50.124 11.200 -43.465 1.00 87.62 229 ARG A O 1
ATOM 1760 N N . VAL A 1 230 ? 49.306 9.170 -43.947 1.00 88.38 230 VAL A N 1
ATOM 1761 C CA . VAL A 1 230 ? 48.406 9.101 -42.800 1.00 88.38 230 VAL A CA 1
ATOM 1762 C C . VAL A 1 230 ? 49.115 8.357 -41.676 1.00 88.38 230 VAL A C 1
ATOM 1764 O O . VAL A 1 230 ? 49.516 7.211 -41.848 1.00 88.38 230 VAL A O 1
ATOM 1767 N N . GLN A 1 231 ? 49.272 9.015 -40.531 1.00 88.00 231 GLN A N 1
ATOM 1768 C CA . GLN A 1 231 ? 49.938 8.452 -39.355 1.00 88.00 231 GLN A CA 1
ATOM 1769 C C . GLN A 1 231 ? 48.930 7.806 -38.405 1.00 88.00 231 GLN A C 1
ATOM 1771 O O . GLN A 1 231 ? 49.178 6.733 -37.862 1.00 88.00 231 GLN A O 1
ATOM 1776 N N . GLN A 1 232 ? 47.782 8.455 -38.196 1.00 88.62 232 GLN A N 1
ATOM 1777 C CA . GLN A 1 232 ? 46.776 7.978 -37.254 1.00 88.62 232 GLN A CA 1
ATOM 1778 C C . GLN A 1 232 ? 45.366 8.339 -37.717 1.00 88.62 232 GLN A C 1
ATOM 1780 O O . GLN A 1 232 ? 45.076 9.494 -38.030 1.00 88.62 232 GLN A O 1
ATOM 1785 N N . ILE A 1 233 ? 44.468 7.353 -37.683 1.00 88.88 233 ILE A N 1
ATOM 1786 C CA . ILE A 1 233 ? 43.029 7.548 -37.868 1.00 88.88 233 ILE A CA 1
ATOM 1787 C C . ILE A 1 233 ? 42.326 7.139 -36.574 1.00 88.88 233 ILE A C 1
ATOM 1789 O O . ILE A 1 233 ? 42.385 5.982 -36.166 1.00 88.88 233 ILE A O 1
ATOM 1793 N N . THR A 1 234 ? 41.631 8.083 -35.944 1.00 87.06 234 THR A N 1
ATOM 1794 C CA . THR A 1 234 ? 40.824 7.844 -34.741 1.00 87.06 234 THR A CA 1
ATOM 1795 C C . THR A 1 234 ? 39.355 8.053 -35.075 1.00 87.06 234 THR A C 1
ATOM 1797 O O . THR A 1 234 ? 38.928 9.163 -35.394 1.00 87.06 234 THR A O 1
ATOM 1800 N N . ILE A 1 235 ? 38.558 6.989 -34.993 1.00 83.06 235 ILE A N 1
ATOM 1801 C CA . ILE A 1 235 ? 37.152 7.000 -35.411 1.00 83.06 235 ILE A CA 1
ATOM 1802 C C . ILE A 1 235 ? 36.253 6.998 -34.177 1.00 83.06 235 ILE A C 1
ATOM 1804 O O . ILE A 1 235 ? 36.376 6.140 -33.309 1.00 83.06 235 ILE A O 1
ATOM 1808 N N . THR A 1 236 ? 35.328 7.953 -34.115 1.00 81.25 236 THR A N 1
ATOM 1809 C CA . THR A 1 236 ? 34.270 8.013 -33.100 1.00 81.25 236 THR A CA 1
ATOM 1810 C C . THR A 1 236 ? 32.897 7.850 -33.750 1.00 81.25 236 THR A C 1
ATOM 1812 O O . THR A 1 236 ? 32.755 7.886 -34.978 1.00 81.25 236 THR A O 1
ATOM 1815 N N . GLU A 1 237 ? 31.850 7.719 -32.933 1.00 70.00 237 GLU A N 1
ATOM 1816 C CA . GLU A 1 237 ? 30.466 7.647 -33.420 1.00 70.00 237 GLU A CA 1
ATOM 1817 C C . GLU A 1 237 ? 30.086 8.872 -34.268 1.00 70.00 237 GLU A C 1
ATOM 1819 O O . GLU A 1 237 ? 29.405 8.741 -35.286 1.00 70.00 237 GLU A O 1
ATOM 1824 N N . ARG A 1 238 ? 30.587 10.065 -33.920 1.00 73.62 238 ARG A N 1
ATOM 1825 C CA . ARG A 1 238 ? 30.176 11.331 -34.551 1.00 73.62 238 ARG A CA 1
ATOM 1826 C C . ARG A 1 238 ? 31.168 11.863 -35.576 1.00 73.62 238 ARG A C 1
ATOM 1828 O O . ARG A 1 238 ? 30.743 12.355 -36.611 1.00 73.62 238 ARG A O 1
ATOM 1835 N N . SER A 1 239 ? 32.464 11.680 -35.352 1.00 82.69 239 SER A N 1
ATOM 1836 C CA . SER A 1 239 ? 33.513 12.239 -36.208 1.00 82.69 239 SER A CA 1
ATOM 1837 C C . SER A 1 239 ? 34.685 11.280 -36.402 1.00 82.69 239 SER A C 1
ATOM 1839 O O . SER A 1 239 ? 34.839 10.297 -35.674 1.00 82.69 239 SER A O 1
ATOM 1841 N N . MET A 1 240 ? 35.504 11.551 -37.409 1.00 85.75 240 MET A N 1
ATOM 1842 C CA . MET A 1 240 ? 36.761 10.863 -37.677 1.00 85.75 240 MET A CA 1
ATOM 1843 C C . MET A 1 240 ? 37.889 11.883 -37.585 1.00 85.75 240 MET A C 1
ATOM 1845 O O . MET A 1 240 ? 37.857 12.890 -38.280 1.00 85.75 240 MET A O 1
ATOM 1849 N N . LYS A 1 241 ? 38.881 11.630 -36.736 1.00 89.00 241 LYS A N 1
ATOM 1850 C CA . LYS A 1 241 ? 40.093 12.443 -36.661 1.00 89.00 241 LYS A CA 1
ATOM 1851 C C . LYS A 1 241 ? 41.199 11.774 -37.454 1.00 89.00 241 LYS A C 1
ATOM 1853 O O . LYS A 1 241 ? 41.453 10.588 -37.249 1.00 89.00 241 LYS A O 1
ATOM 1858 N N . VAL A 1 242 ? 41.841 12.522 -38.337 1.00 89.69 242 VAL A N 1
ATOM 1859 C CA . VAL A 1 242 ? 42.944 12.042 -39.166 1.00 89.69 242 VAL A CA 1
ATOM 1860 C C . VAL A 1 242 ? 44.154 12.922 -38.912 1.00 89.69 242 VAL A C 1
ATOM 1862 O O . VAL A 1 242 ? 44.088 14.137 -39.088 1.00 89.69 242 VAL A O 1
ATOM 1865 N N . LYS A 1 243 ? 45.255 12.287 -38.520 1.00 90.19 243 LYS A N 1
ATOM 1866 C CA . LYS A 1 243 ? 46.565 12.912 -38.384 1.00 90.19 243 LYS A CA 1
ATOM 1867 C C . LYS A 1 243 ? 47.502 12.367 -39.442 1.00 90.19 243 LYS A C 1
ATOM 1869 O O . LYS A 1 243 ? 47.579 11.151 -39.642 1.00 90.19 243 LYS A O 1
ATOM 1874 N N . GLY A 1 244 ? 48.221 13.258 -40.098 1.00 89.56 244 GLY A N 1
ATOM 1875 C CA . GLY A 1 244 ? 49.148 12.897 -41.154 1.00 89.56 244 GLY A CA 1
ATOM 1876 C C . GLY A 1 244 ? 50.055 14.049 -41.537 1.00 89.56 244 GLY A C 1
ATOM 1877 O O . GLY A 1 244 ? 50.052 15.097 -40.894 1.00 89.56 244 GLY A O 1
ATOM 1878 N N . ASP A 1 245 ? 50.825 13.844 -42.594 1.00 88.94 245 ASP A N 1
ATOM 1879 C CA . ASP A 1 245 ? 51.681 14.862 -43.179 1.00 88.94 245 ASP A CA 1
ATOM 1880 C C . ASP A 1 245 ? 51.529 14.925 -44.706 1.00 88.94 245 ASP A C 1
ATOM 1882 O O . ASP A 1 245 ? 51.108 13.970 -45.368 1.00 88.94 245 ASP A O 1
ATOM 1886 N N . THR A 1 246 ? 51.842 16.085 -45.273 1.00 87.44 246 THR A N 1
ATOM 1887 C CA . THR A 1 246 ? 51.892 16.312 -46.722 1.00 87.44 246 THR A CA 1
ATOM 1888 C C . THR A 1 246 ? 53.248 16.878 -47.135 1.00 87.44 246 THR A C 1
ATOM 1890 O O . THR A 1 246 ? 54.022 17.380 -46.322 1.00 87.44 246 THR A O 1
ATOM 1893 N N . ASN A 1 247 ? 53.565 16.804 -48.426 1.00 86.69 247 ASN A N 1
ATOM 1894 C CA . ASN A 1 247 ? 54.827 17.312 -48.973 1.00 86.69 247 ASN A CA 1
ATOM 1895 C C . ASN A 1 247 ? 55.031 18.837 -48.886 1.00 86.69 247 ASN A C 1
ATOM 1897 O O . ASN A 1 247 ? 56.165 19.285 -49.001 1.00 86.69 247 ASN A O 1
ATOM 1901 N N . SER A 1 248 ? 53.968 19.637 -48.762 1.00 84.06 248 SER A N 1
ATOM 1902 C CA . SER A 1 248 ? 54.045 21.102 -48.701 1.00 84.06 248 SER A CA 1
ATOM 1903 C C . SER A 1 248 ? 52.703 21.713 -48.297 1.00 84.06 248 SER A C 1
ATOM 1905 O O . SER A 1 248 ? 51.652 21.114 -48.530 1.00 84.06 248 SER A O 1
ATOM 1907 N N . ARG A 1 249 ? 52.715 22.968 -47.830 1.00 83.56 249 ARG A N 1
ATOM 1908 C CA . ARG A 1 249 ? 51.496 23.736 -47.518 1.00 83.56 249 ARG A CA 1
ATOM 1909 C C . ARG A 1 249 ? 50.502 23.822 -48.670 1.00 83.56 249 ARG A C 1
ATOM 1911 O O . ARG A 1 249 ? 49.294 23.724 -48.464 1.00 83.56 249 ARG A O 1
ATOM 1918 N N . SER A 1 250 ? 51.010 23.972 -49.893 1.00 84.44 250 SER A N 1
ATOM 1919 C CA . SER A 1 250 ? 50.189 23.969 -51.110 1.00 84.44 250 SER A CA 1
ATOM 1920 C C . SER A 1 250 ? 49.509 22.609 -51.321 1.00 84.44 250 SER A C 1
ATOM 1922 O O . SER A 1 250 ? 48.316 22.544 -51.623 1.00 84.44 250 SER A O 1
ATOM 1924 N N . GLY A 1 251 ? 50.233 21.516 -51.056 1.00 83.75 251 GLY A N 1
ATOM 1925 C CA . GLY A 1 251 ? 49.697 20.156 -51.070 1.00 83.75 251 GLY A CA 1
ATOM 1926 C C . GLY A 1 251 ? 48.610 19.927 -50.017 1.00 83.75 251 GLY A C 1
ATOM 1927 O O . GLY A 1 251 ? 47.571 19.349 -50.333 1.00 83.75 251 GLY A O 1
ATOM 1928 N N . THR A 1 252 ? 48.784 20.447 -48.799 1.00 84.94 252 THR A N 1
ATOM 1929 C CA . THR A 1 252 ? 47.768 20.349 -47.735 1.00 84.94 252 THR A CA 1
ATOM 1930 C C . THR A 1 252 ? 46.476 21.064 -48.105 1.00 84.94 252 THR A C 1
ATOM 1932 O O . THR A 1 252 ? 45.390 20.520 -47.918 1.00 84.94 252 THR A O 1
ATOM 1935 N N . MET A 1 253 ? 46.579 22.258 -48.690 1.00 85.88 253 MET A N 1
ATOM 1936 C CA . MET A 1 253 ? 45.405 23.008 -49.141 1.00 85.88 253 MET A CA 1
ATOM 1937 C C . MET A 1 253 ? 44.695 22.303 -50.302 1.00 85.88 253 MET A C 1
ATOM 1939 O O . MET A 1 253 ? 43.466 22.260 -50.329 1.00 85.88 253 MET A O 1
ATOM 1943 N N . ALA A 1 254 ? 45.442 21.704 -51.236 1.00 85.75 254 ALA A N 1
ATOM 1944 C CA . ALA A 1 254 ? 44.865 20.900 -52.313 1.00 85.75 254 ALA A CA 1
ATOM 1945 C C . ALA A 1 254 ? 44.103 19.678 -51.769 1.00 85.75 254 ALA A C 1
ATOM 1947 O O . ALA A 1 254 ? 42.972 19.429 -52.178 1.00 85.75 254 ALA A O 1
ATOM 1948 N N . PHE A 1 255 ? 44.679 18.975 -50.792 1.00 86.75 255 PHE A N 1
ATOM 1949 C CA . PHE A 1 255 ? 44.032 17.860 -50.100 1.00 86.75 255 PHE A CA 1
ATOM 1950 C C . PHE A 1 255 ? 42.755 18.290 -49.356 1.00 86.75 255 PHE A C 1
ATOM 1952 O O . PHE A 1 255 ? 41.703 17.667 -49.501 1.00 86.75 255 PHE A O 1
ATOM 1959 N N . PHE A 1 256 ? 42.796 19.402 -48.615 1.00 88.06 256 PHE A N 1
ATOM 1960 C CA . PHE A 1 256 ? 41.622 19.920 -47.902 1.00 88.06 256 PHE A CA 1
ATOM 1961 C C . PHE A 1 256 ? 40.513 20.370 -48.852 1.00 88.06 256 PHE A C 1
ATOM 1963 O O . PHE A 1 256 ? 39.334 20.164 -48.561 1.00 88.06 256 PHE A O 1
ATOM 1970 N N . ASN A 1 257 ? 40.868 20.943 -50.002 1.00 86.38 257 ASN A N 1
ATOM 1971 C CA . ASN A 1 257 ? 39.896 21.331 -51.016 1.00 86.38 257 ASN A CA 1
ATOM 1972 C C . ASN A 1 257 ? 39.162 20.114 -51.596 1.00 86.38 257 ASN A C 1
ATOM 1974 O O . ASN A 1 257 ? 37.946 20.178 -51.767 1.00 86.38 257 ASN A O 1
ATOM 1978 N N . GLU A 1 258 ? 39.851 18.996 -51.838 1.00 86.38 258 GLU A N 1
ATOM 1979 C CA . GLU A 1 258 ? 39.203 17.760 -52.303 1.00 86.38 258 GLU A CA 1
ATOM 1980 C C . GLU A 1 258 ? 38.295 17.132 -51.236 1.00 86.38 258 GLU A C 1
ATOM 1982 O O . GLU A 1 258 ? 37.183 16.695 -51.542 1.00 86.38 258 GLU A O 1
ATOM 1987 N N . ILE A 1 259 ? 38.686 17.193 -49.960 1.00 86.38 259 ILE A N 1
ATOM 1988 C CA . ILE A 1 259 ? 37.814 16.786 -48.848 1.00 86.38 259 ILE A CA 1
ATOM 1989 C C . ILE A 1 259 ? 36.554 17.665 -48.777 1.00 86.38 259 ILE A C 1
ATOM 1991 O O . ILE A 1 259 ? 35.450 17.143 -48.619 1.00 86.38 259 ILE A O 1
ATOM 1995 N N . LYS A 1 260 ? 36.684 18.993 -48.918 1.00 85.38 260 LYS A N 1
ATOM 1996 C CA . LYS A 1 260 ? 35.546 19.935 -48.875 1.00 85.38 260 LYS A CA 1
ATOM 1997 C C . LYS A 1 260 ? 34.552 19.708 -50.020 1.00 85.38 260 LYS A C 1
ATOM 1999 O O . LYS A 1 260 ? 33.342 19.852 -49.813 1.00 85.38 260 LYS A O 1
ATOM 2004 N N . LYS A 1 261 ? 35.047 19.317 -51.200 1.00 86.62 261 LYS A N 1
ATOM 2005 C CA . LYS A 1 261 ? 34.236 18.994 -52.388 1.00 86.62 261 LYS A CA 1
ATOM 2006 C C . LYS A 1 261 ? 33.437 17.697 -52.252 1.00 86.62 261 LYS A C 1
ATOM 2008 O O . LYS A 1 261 ? 32.476 17.504 -52.995 1.00 86.62 261 LYS A O 1
ATOM 2013 N N . HIS A 1 262 ? 33.790 16.806 -51.325 1.00 83.25 262 HIS A N 1
ATOM 2014 C CA . HIS A 1 262 ? 33.113 15.521 -51.201 1.00 83.25 262 HIS A CA 1
ATOM 2015 C C . HIS A 1 262 ? 31.637 15.693 -50.760 1.00 83.25 262 HIS A C 1
ATOM 2017 O O . HIS A 1 262 ? 31.344 16.443 -49.819 1.00 83.25 262 HIS A O 1
ATOM 2023 N N . PRO A 1 263 ? 30.672 14.995 -51.392 1.00 80.81 263 PRO A N 1
ATOM 2024 C CA . PRO A 1 263 ? 29.242 15.210 -51.145 1.00 80.81 263 PRO A CA 1
ATOM 2025 C C . PRO A 1 263 ? 28.772 14.737 -49.762 1.00 80.81 263 PRO A C 1
ATOM 2027 O O . PRO A 1 263 ? 27.801 15.270 -49.235 1.00 80.81 263 PRO A O 1
ATOM 2030 N N . ARG A 1 264 ? 29.462 13.763 -49.151 1.00 79.62 264 ARG A N 1
ATOM 2031 C CA . ARG A 1 264 ? 29.022 13.100 -47.904 1.00 79.62 264 ARG A CA 1
ATOM 2032 C C . ARG A 1 264 ? 29.846 13.412 -46.649 1.00 79.62 264 ARG A C 1
ATOM 2034 O O . ARG A 1 264 ? 29.468 12.985 -45.563 1.00 79.62 264 ARG A O 1
ATOM 2041 N N . ILE A 1 265 ? 30.941 14.166 -46.761 1.00 84.38 265 ILE A N 1
ATOM 2042 C CA . ILE A 1 265 ? 31.782 14.550 -45.611 1.00 84.38 265 ILE A CA 1
ATOM 2043 C C . ILE A 1 265 ? 32.022 16.058 -45.602 1.00 84.38 265 ILE A C 1
ATOM 2045 O O . ILE A 1 265 ? 32.044 16.706 -46.648 1.00 84.38 265 ILE A O 1
ATOM 2049 N N . SER A 1 266 ? 32.163 16.619 -44.408 1.00 84.50 266 SER A N 1
ATOM 2050 C CA . SER A 1 266 ? 32.530 18.007 -44.154 1.00 84.50 266 SER A CA 1
ATOM 2051 C C . SER A 1 266 ? 33.746 18.059 -43.243 1.00 84.50 266 SER A C 1
ATOM 2053 O O . SER A 1 266 ? 33.906 17.239 -42.338 1.00 84.50 266 SER A O 1
ATOM 2055 N N . LEU A 1 267 ? 34.595 19.050 -43.482 1.00 84.12 267 LEU A N 1
ATOM 2056 C CA . LEU A 1 267 ? 35.769 19.317 -42.670 1.00 84.12 267 LEU A CA 1
ATOM 2057 C C . LEU A 1 267 ? 35.348 20.204 -41.490 1.00 84.12 267 LEU A C 1
ATOM 2059 O O . LEU A 1 267 ? 34.877 21.317 -41.703 1.00 84.12 267 LEU A O 1
ATOM 2063 N N . GLY A 1 268 ? 35.432 19.674 -40.268 1.00 79.50 268 GLY A N 1
ATOM 2064 C CA . GLY A 1 268 ? 34.959 20.337 -39.048 1.00 79.50 268 GLY A CA 1
ATOM 2065 C C . GLY A 1 268 ? 36.028 21.197 -38.376 1.00 79.50 268 GLY A C 1
ATOM 2066 O O . GLY A 1 268 ? 35.808 22.376 -38.121 1.00 79.50 268 GLY A O 1
ATOM 2067 N N . SER A 1 269 ? 37.204 20.626 -38.101 1.00 82.62 269 SER A N 1
ATOM 2068 C CA . SER A 1 269 ? 38.337 21.359 -37.521 1.00 82.62 269 SER A CA 1
ATOM 2069 C C . SER A 1 269 ? 39.623 21.037 -38.264 1.00 82.62 269 SER A C 1
ATOM 2071 O O . SER A 1 269 ? 39.888 19.863 -38.520 1.00 82.62 269 SER A O 1
ATOM 2073 N N . GLU A 1 270 ? 40.438 22.051 -38.528 1.00 87.00 270 GLU A N 1
ATOM 2074 C CA . GLU A 1 270 ? 41.733 21.929 -39.196 1.00 87.00 270 GLU A CA 1
ATOM 2075 C C . GLU A 1 270 ? 42.823 22.476 -38.267 1.00 87.00 270 GLU A C 1
ATOM 2077 O O . GLU A 1 270 ? 42.710 23.591 -37.755 1.00 87.00 270 GLU A O 1
ATOM 2082 N N . ARG A 1 271 ? 43.878 21.698 -38.029 1.00 84.69 271 ARG A N 1
ATOM 2083 C CA . ARG A 1 271 ? 45.107 22.165 -37.381 1.00 84.69 271 ARG A CA 1
ATOM 2084 C C . ARG A 1 271 ? 46.287 21.844 -38.279 1.00 84.69 271 ARG A C 1
ATOM 2086 O O . ARG A 1 271 ? 46.392 20.730 -38.785 1.00 84.69 271 ARG A O 1
ATOM 2093 N N . LEU A 1 272 ? 47.150 22.836 -38.462 1.00 84.38 272 LEU A N 1
ATOM 2094 C CA . LEU A 1 272 ? 48.343 22.757 -39.291 1.00 84.38 272 LEU A CA 1
ATOM 2095 C C . LEU A 1 272 ? 49.547 23.137 -38.441 1.00 84.38 272 LEU A C 1
ATOM 2097 O O . LEU A 1 272 ? 49.554 24.202 -37.823 1.00 84.38 272 LEU A O 1
ATOM 2101 N N . THR A 1 273 ? 50.556 22.278 -38.443 1.00 83.38 273 THR A N 1
ATOM 2102 C CA . THR A 1 273 ? 51.825 22.513 -37.759 1.00 83.38 273 THR A CA 1
ATOM 2103 C C . THR A 1 273 ? 52.954 22.259 -38.747 1.00 83.38 273 THR A C 1
ATOM 2105 O O . THR A 1 273 ? 52.916 21.279 -39.490 1.00 83.38 273 THR A O 1
ATOM 2108 N N . ALA A 1 274 ? 53.967 23.126 -38.763 1.00 79.44 274 ALA A N 1
ATOM 2109 C CA . ALA A 1 274 ? 55.169 22.881 -39.555 1.00 79.44 274 ALA A CA 1
ATOM 2110 C C . ALA A 1 274 ? 55.908 21.662 -38.983 1.00 79.44 274 ALA A C 1
ATOM 2112 O O . ALA A 1 274 ? 56.242 21.639 -37.797 1.00 79.44 274 ALA A O 1
ATOM 2113 N N . GLY A 1 275 ? 56.104 20.635 -39.807 1.00 72.50 275 GLY A N 1
ATOM 2114 C CA . GLY A 1 275 ? 56.804 19.418 -39.425 1.00 72.50 275 GLY A CA 1
ATOM 2115 C C . GLY A 1 275 ? 58.309 19.486 -39.702 1.00 72.50 275 GLY A C 1
ATOM 2116 O O . GLY A 1 275 ? 58.788 20.398 -40.384 1.00 72.50 275 GLY A O 1
ATOM 2117 N N . PRO A 1 276 ? 59.070 18.497 -39.207 1.00 69.06 276 PRO A N 1
ATOM 2118 C CA . PRO A 1 276 ? 60.431 18.250 -39.673 1.00 69.06 276 PRO A CA 1
ATOM 2119 C C . PRO A 1 276 ? 60.437 17.960 -41.189 1.00 69.06 276 PRO A C 1
ATOM 2121 O O . PRO A 1 276 ? 59.447 17.477 -41.737 1.00 69.06 276 PRO A O 1
ATOM 2124 N N . ASP A 1 277 ? 61.544 18.251 -41.875 1.00 68.38 277 ASP A N 1
ATOM 2125 C CA . ASP A 1 277 ? 61.768 17.941 -43.302 1.00 68.38 277 ASP A CA 1
ATOM 2126 C C . ASP A 1 277 ? 60.898 18.686 -44.333 1.00 68.38 277 ASP A C 1
ATOM 2128 O O . ASP A 1 277 ? 60.617 18.169 -45.414 1.00 68.38 277 ASP A O 1
ATOM 2132 N N . ARG A 1 278 ? 60.505 19.939 -44.050 1.00 74.69 278 ARG A N 1
ATOM 2133 C CA . ARG A 1 278 ? 59.693 20.793 -44.957 1.00 74.69 278 ARG A CA 1
ATOM 2134 C C . ARG A 1 278 ? 58.320 20.196 -45.313 1.00 74.69 278 ARG A C 1
ATOM 2136 O O . ARG A 1 278 ? 57.707 20.613 -46.297 1.00 74.69 278 ARG A O 1
ATOM 2143 N N . ARG A 1 279 ? 57.833 19.247 -44.510 1.00 82.19 279 ARG A N 1
ATOM 2144 C CA . ARG A 1 279 ? 56.504 18.639 -44.631 1.00 82.19 279 ARG A CA 1
ATOM 2145 C C . ARG A 1 279 ? 55.544 19.287 -43.641 1.00 82.19 279 ARG A C 1
ATOM 2147 O O . ARG A 1 279 ? 55.929 19.625 -42.523 1.00 82.19 279 ARG A O 1
ATOM 2154 N N . ASP A 1 280 ? 54.290 19.440 -44.043 1.00 85.25 280 ASP A N 1
ATOM 2155 C CA . ASP A 1 280 ? 53.262 20.044 -43.196 1.00 85.25 280 ASP A CA 1
ATOM 2156 C C . ASP A 1 280 ? 52.463 18.948 -42.494 1.00 85.25 280 ASP A C 1
ATOM 2158 O O . ASP A 1 280 ? 51.880 18.083 -43.148 1.00 85.25 280 ASP A O 1
ATOM 2162 N N . ILE A 1 281 ? 52.420 18.993 -41.162 1.00 88.50 281 ILE A N 1
ATOM 2163 C CA . ILE A 1 281 ? 51.628 18.076 -40.342 1.00 88.50 281 ILE A CA 1
ATOM 2164 C C . ILE A 1 281 ? 50.210 18.631 -40.241 1.00 88.50 281 ILE A C 1
ATOM 2166 O O . ILE A 1 281 ? 50.008 19.786 -39.857 1.00 88.50 281 ILE A O 1
ATOM 2170 N N . PHE A 1 282 ? 49.222 17.792 -40.539 1.00 88.38 282 PHE A N 1
ATOM 2171 C CA . PHE A 1 282 ? 47.813 18.118 -40.389 1.00 88.38 282 PHE A CA 1
ATOM 2172 C C . PHE A 1 282 ? 47.132 17.238 -39.338 1.00 88.38 282 PHE A C 1
ATOM 2174 O O . PHE A 1 282 ? 47.395 16.040 -39.227 1.00 88.38 282 PHE A O 1
ATOM 2181 N N . ASP A 1 283 ? 46.212 17.842 -38.591 1.00 89.56 283 ASP A N 1
ATOM 2182 C CA . ASP A 1 283 ? 45.253 17.165 -37.717 1.00 89.56 283 ASP A CA 1
ATOM 2183 C C . ASP A 1 283 ? 43.858 17.690 -38.062 1.00 89.56 283 ASP A C 1
ATOM 2185 O O . ASP A 1 283 ? 43.533 18.859 -37.826 1.00 89.56 283 ASP A O 1
ATOM 2189 N N . ILE A 1 284 ? 43.060 16.836 -38.701 1.00 89.56 284 ILE A N 1
ATOM 2190 C CA . ILE A 1 284 ? 41.738 17.189 -39.208 1.00 89.56 284 ILE A CA 1
ATOM 2191 C C . ILE A 1 284 ? 40.641 16.368 -38.549 1.00 89.56 284 ILE A C 1
ATOM 2193 O O . ILE A 1 284 ? 40.781 15.164 -38.343 1.00 89.56 284 ILE A O 1
ATOM 2197 N N . THR A 1 285 ? 39.505 17.010 -38.287 1.00 88.69 285 THR A N 1
ATOM 2198 C CA . THR A 1 285 ? 38.270 16.332 -37.879 1.00 88.69 285 THR A CA 1
ATOM 2199 C C . THR A 1 285 ? 37.289 16.336 -39.044 1.00 88.69 285 THR A C 1
ATOM 2201 O O . THR A 1 285 ? 36.864 17.396 -39.498 1.00 88.69 285 THR A O 1
ATOM 2204 N N . LEU A 1 286 ? 36.916 15.149 -39.509 1.00 85.75 286 LEU A N 1
ATOM 2205 C CA . LEU A 1 286 ? 35.909 14.899 -40.531 1.00 85.75 286 LEU A CA 1
ATOM 2206 C C . LEU A 1 286 ? 34.579 14.545 -39.874 1.00 85.75 286 LEU A C 1
ATOM 2208 O O . LEU A 1 286 ? 34.509 13.678 -38.997 1.00 85.75 286 LEU A O 1
ATOM 2212 N N . GLU A 1 287 ? 33.514 15.176 -40.340 1.00 84.69 287 GLU A N 1
ATOM 2213 C CA . GLU A 1 287 ? 32.148 14.895 -39.913 1.00 84.69 287 GLU A CA 1
ATOM 2214 C C . GLU A 1 287 ? 31.313 14.469 -41.125 1.00 84.69 287 GLU A C 1
ATOM 2216 O O . GLU A 1 287 ? 31.483 15.027 -42.211 1.00 84.69 287 GLU A O 1
ATOM 2221 N N . PRO A 1 288 ? 30.427 13.469 -40.996 1.00 78.94 288 PRO A N 1
ATOM 2222 C CA . PRO A 1 288 ? 29.497 13.146 -42.066 1.00 78.94 288 PRO A CA 1
ATOM 2223 C C . PRO A 1 288 ? 28.549 14.332 -42.267 1.00 78.94 288 PRO A C 1
ATOM 2225 O O . PRO A 1 288 ? 27.933 14.807 -41.307 1.00 78.94 288 PRO A O 1
ATOM 2228 N N . LYS A 1 289 ? 28.411 14.802 -43.512 1.00 78.62 289 LYS A N 1
ATOM 2229 C CA . LYS A 1 289 ? 27.391 15.804 -43.842 1.00 78.62 289 LYS A CA 1
ATOM 2230 C C . LYS A 1 289 ? 26.037 15.199 -43.490 1.00 78.62 289 LYS A C 1
ATOM 2232 O O . LYS A 1 289 ? 25.761 14.051 -43.838 1.00 78.62 289 LYS A O 1
ATOM 2237 N N . LYS A 1 290 ? 25.194 15.952 -42.778 1.00 66.06 290 LYS A N 1
ATOM 2238 C CA . LYS A 1 290 ? 23.798 15.544 -42.598 1.00 66.06 290 LYS A CA 1
ATOM 2239 C C . LYS A 1 290 ? 23.215 15.404 -44.000 1.00 66.06 290 LYS A C 1
ATOM 2241 O O . LYS A 1 290 ? 23.203 16.383 -44.740 1.00 66.06 290 LYS A O 1
ATOM 2246 N N . SER A 1 291 ? 22.785 14.201 -44.374 1.00 52.62 291 SER A N 1
ATOM 2247 C CA . SER A 1 291 ? 21.937 14.056 -45.543 1.00 52.62 291 SER A CA 1
ATOM 2248 C C . SER A 1 291 ? 20.689 14.882 -45.256 1.00 52.62 291 SER A C 1
ATOM 2250 O O . SER A 1 291 ? 19.918 14.578 -44.344 1.00 52.62 291 SER A O 1
ATOM 2252 N N . GLU A 1 292 ? 20.521 15.986 -45.977 1.00 41.91 292 GLU A N 1
ATOM 2253 C CA . GLU A 1 292 ? 19.204 16.581 -46.120 1.00 41.91 292 GLU A CA 1
ATOM 2254 C C . GLU A 1 292 ? 18.365 15.535 -46.852 1.00 41.91 292 GLU A C 1
ATOM 2256 O O . GLU A 1 292 ? 18.357 15.458 -48.079 1.00 41.91 292 GLU A O 1
ATOM 2261 N N . MET A 1 293 ? 17.697 14.662 -46.096 1.00 35.50 293 MET A N 1
ATOM 2262 C CA . MET A 1 293 ? 16.493 14.025 -46.599 1.00 35.50 293 MET A CA 1
ATOM 2263 C C . MET A 1 293 ? 15.523 15.171 -46.879 1.00 35.50 293 MET A C 1
ATOM 2265 O O . MET A 1 293 ? 14.848 15.657 -45.969 1.00 35.50 293 MET A O 1
ATOM 2269 N N . LYS A 1 294 ? 15.497 15.645 -48.130 1.00 33.59 294 LYS A N 1
ATOM 2270 C CA . LYS A 1 294 ? 14.307 16.302 -48.662 1.00 33.59 294 LYS A CA 1
ATOM 2271 C C . LYS A 1 294 ? 13.155 15.331 -48.410 1.00 33.59 294 LYS A C 1
ATOM 2273 O O . LYS A 1 294 ? 13.181 14.211 -48.916 1.00 33.59 294 LYS A O 1
ATOM 2278 N N . ARG A 1 295 ? 12.257 15.748 -47.518 1.00 32.41 295 ARG A N 1
ATOM 2279 C CA . ARG A 1 295 ? 10.949 15.129 -47.315 1.00 32.41 295 ARG A CA 1
ATOM 2280 C C . ARG A 1 295 ? 10.160 15.134 -48.614 1.00 32.41 295 ARG A C 1
ATOM 2282 O O . ARG A 1 295 ? 10.331 16.111 -49.378 1.00 32.41 295 ARG A O 1
#

Foldseek 3Di:
DPDPPPPPDDDDDDDPPDQPLVVVLVVLQVVQVVDDPVDGAAEAEDEFDCVRHDQVVSCVSNVHHYHYDHVLVVVCVPPPPPVPDGSVVVVVVVVVVCLVVDPDDDDDCCCVVPVPVVVVVVVVVVVVVVVVVVVVVVVVVVVVVVVVVVVVVVVVVVVQVVLQVVLCVLVVRDGDDPPDRSVNSVVVSVVVVVCVVVQVDDPRCLDPVNQVVLLVVLVVPQDPVKDWDWDDWDHDSFKIKTKTKIQAPVSVVSSQVSQCPRPFKHWDDWDWDQDPPRIIIIITIIGTDPPPPPD

Nearest PDB structures (foldseek):
  5hl8-assembly2_B  TM=8.424E-01  e=6.381E-04  Klebsiella pneumoniae subsp. pneumoniae NTUH-K2044
  2rjz-assembly1_B  TM=3.901E-01  e=5.031E-04  Pseudomonas aeruginosa PAO1
  1uv7-assembly1_B  TM=7.188E-01  e=6.569E-02  Vibrio cholerae
  4bhq-assembly1_A  TM=5.894E-01  e=1.509E-01  Thermus thermophilus HB8
  4bhq-assembly1_B  TM=5.711E-01  e=2.901E-01  Thermus thermophilus HB8

pLDDT: mean 78.1, std 13.02, range [32.41, 97.69]

Radius of gyration: 59.16 Å; Cα contacts (8 Å, |Δi|>4): 266; chains: 1; bounding box: 125×44×132 Å

Solvent-accessible surface area (backbone atoms only — not comparable to full-atom values): 17372 Å² total; per-residue (Å²): 133,85,76,84,78,68,78,92,76,82,86,82,88,80,64,94,90,58,67,53,38,62,53,48,36,53,51,52,50,54,49,53,71,70,42,55,86,92,60,69,81,59,69,44,75,48,70,68,94,52,95,72,51,52,59,67,64,34,21,69,72,58,74,36,51,63,42,82,47,64,66,54,64,71,56,42,78,78,46,79,96,61,91,84,68,57,60,62,58,54,51,52,52,49,54,59,57,44,61,76,74,48,96,63,90,77,87,51,67,58,59,76,75,34,57,71,62,44,51,53,53,50,53,54,51,51,51,51,51,51,50,53,54,50,51,53,52,52,51,51,51,50,51,52,51,52,52,52,52,50,54,50,52,52,53,52,51,53,50,50,53,51,50,48,51,53,42,19,66,76,53,78,66,47,76,73,60,92,94,55,54,59,67,58,52,45,53,50,51,51,51,49,53,51,32,47,73,73,20,61,40,102,82,23,76,58,16,73,68,40,50,50,49,55,50,51,53,34,57,70,68,32,60,90,87,43,56,71,48,78,77,46,77,50,78,53,83,73,39,37,37,42,31,30,37,21,61,26,69,70,36,46,52,51,44,51,50,38,41,56,68,38,91,58,39,36,77,73,45,84,44,80,44,88,41,79,92,70,20,30,30,38,43,37,32,38,30,60,44,80,78,80,72,77,125